Protein AF-A0A7V8VH76-F1 (afdb_monomer_lite)

Secondary structure (DSSP, 8-state):
---PPP--PPP-----PPP--------STTSPPSS---EEEEEEEEEEEEEEEPPSSTTSPPEEEEEEEEEEEEE-TT-----HHHHHHHHHHHHHHHHTT-PBPHHHHHHHHHHHHHHHHT-SEEEEEEEEEEEEEEE-TTT--EEEEEEEEEEEEEEETTEEEEEEEEEEEEEEE-HHHHHHHHHHHHHHHHHTT--HHHHHHHHHHSPPP--EEEEEEEEEEEE-TT------HHHHH-

Radius of gyration: 32.54 Å; chains: 1; bounding box: 57×84×125 Å

Foldseek 3Di:
DDDDDDDDDDDDDDDDDDPPPPPPDPPLQAAFDPFQDKDAWDADWQDWDFAFACAPDPPDGGDTWIKTKDKIFIDGSRGNHFDHVQLVVLLVCLRVVCVPDHHHHQQVSQQSSFQSSCVVRVGQKMKMKMKTWDWDWDADPPPRDIDIDIKIWIWMWMQHPVGIKIKIKIKDKDKDWDVVQLVVQLVVVVVVCVVVPDDPVRSVVCCVVDPRDTDIDIDMDMDMDMDGPPDPDDDHRVVNVD

pLDDT: mean 83.65, std 17.47, range [34.44, 98.25]

Structure (mmCIF, N/CA/C/O backbone):
data_AF-A0A7V8VH76-F1
#
_entry.id   AF-A0A7V8VH76-F1
#
loop_
_atom_site.group_PDB
_atom_site.id
_atom_site.type_symbol
_atom_site.label_atom_id
_atom_site.label_alt_id
_atom_site.label_comp_id
_atom_site.label_asym_id
_atom_site.label_entity_id
_atom_site.label_seq_id
_atom_site.pdbx_PDB_ins_code
_atom_site.Cartn_x
_atom_site.Cartn_y
_atom_site.Cartn_z
_atom_site.occupancy
_atom_site.B_iso_or_equiv
_atom_site.auth_seq_id
_atom_site.auth_comp_id
_atom_site.auth_asym_id
_atom_site.auth_atom_id
_atom_site.pdbx_PDB_model_num
ATOM 1 N N . MET A 1 1 ? -5.284 65.384 75.196 1.00 40.78 1 MET A N 1
ATOM 2 C CA . MET A 1 1 ? -6.310 64.466 74.664 1.00 40.78 1 MET A CA 1
ATOM 3 C C . MET A 1 1 ? -5.635 63.637 73.594 1.00 40.78 1 MET A C 1
ATOM 5 O O . MET A 1 1 ? -5.455 64.120 72.488 1.00 40.78 1 MET A O 1
ATOM 9 N N . GLY A 1 2 ? -5.108 62.484 73.998 1.00 38.16 2 GLY A N 1
ATOM 10 C CA . GLY A 1 2 ? -4.561 61.478 73.094 1.00 38.16 2 GLY A CA 1
ATOM 11 C C . GLY A 1 2 ? -5.567 60.343 72.998 1.00 38.16 2 GLY A C 1
ATOM 12 O O . GLY A 1 2 ? -6.230 60.058 73.994 1.00 38.16 2 GLY A O 1
ATOM 13 N N . ASP A 1 3 ? -5.672 59.741 71.821 1.00 39.66 3 ASP A N 1
ATOM 14 C CA . ASP A 1 3 ? -6.430 58.514 71.621 1.00 39.66 3 ASP A CA 1
ATOM 15 C C . ASP A 1 3 ? -5.578 57.538 70.809 1.00 39.66 3 ASP A C 1
ATOM 17 O O . ASP A 1 3 ? -4.892 57.925 69.858 1.00 39.66 3 ASP A O 1
ATOM 21 N N . ALA A 1 4 ? -5.553 56.297 71.279 1.00 40.09 4 ALA A N 1
ATOM 22 C CA . ALA A 1 4 ? -4.687 55.217 70.834 1.00 40.09 4 ALA A CA 1
ATOM 23 C C . ALA A 1 4 ? -5.434 54.308 69.846 1.00 40.09 4 ALA A C 1
ATOM 25 O O . ALA A 1 4 ? -6.591 53.961 70.071 1.00 40.09 4 ALA A O 1
ATOM 26 N N . LEU A 1 5 ? -4.760 53.884 68.772 1.00 45.69 5 LEU A N 1
ATOM 27 C CA . LEU A 1 5 ? -5.243 52.811 67.897 1.00 45.69 5 LEU A CA 1
ATOM 28 C C . LEU A 1 5 ? -5.077 51.435 68.573 1.00 45.69 5 LEU A C 1
ATOM 30 O O . LEU A 1 5 ? -4.011 51.184 69.142 1.00 45.69 5 LEU A O 1
ATOM 34 N N . PRO A 1 6 ? -6.055 50.517 68.447 1.00 51.25 6 PRO A N 1
ATOM 35 C CA . PRO A 1 6 ? -5.878 49.109 68.791 1.00 51.25 6 PRO A CA 1
ATOM 36 C C . PRO A 1 6 ? -5.466 48.225 67.583 1.00 51.25 6 PRO A C 1
ATOM 38 O O . PRO A 1 6 ? -5.557 48.678 66.438 1.00 51.25 6 PRO A O 1
ATOM 41 N N . PRO A 1 7 ? -5.007 46.975 67.833 1.00 47.78 7 PRO A N 1
ATOM 42 C CA . PRO A 1 7 ? -4.232 46.156 66.894 1.00 47.78 7 PRO A CA 1
ATOM 43 C C . PRO A 1 7 ? -4.964 44.925 66.306 1.00 47.78 7 PRO A C 1
ATOM 45 O O . PRO A 1 7 ? -5.988 44.490 66.822 1.00 47.78 7 PRO A O 1
ATOM 48 N N . ASP A 1 8 ? -4.344 44.394 65.244 1.00 37.50 8 ASP A N 1
ATOM 49 C CA . ASP A 1 8 ? -4.234 43.017 64.716 1.00 37.50 8 ASP A CA 1
ATOM 50 C C . ASP A 1 8 ? -5.419 42.028 64.622 1.00 37.50 8 ASP A C 1
ATOM 52 O O . ASP A 1 8 ? -6.214 41.790 65.527 1.00 37.50 8 ASP A O 1
ATOM 56 N N . ALA A 1 9 ? -5.428 41.367 63.459 1.00 42.34 9 ALA A N 1
ATOM 57 C CA . ALA A 1 9 ? -6.320 40.310 62.993 1.00 42.34 9 ALA A CA 1
ATOM 58 C C . ALA A 1 9 ? -6.154 38.961 63.724 1.00 42.34 9 ALA A C 1
ATOM 60 O O . ALA A 1 9 ? -5.060 38.643 64.190 1.00 42.34 9 ALA A O 1
ATOM 61 N N . PRO A 1 10 ? -7.163 38.069 63.668 1.00 37.78 10 PRO A N 1
ATOM 62 C CA . PRO A 1 10 ? -6.943 36.639 63.806 1.00 37.78 10 PRO A CA 1
ATOM 63 C C . PRO A 1 10 ? -6.927 35.942 62.436 1.00 37.78 10 PRO A C 1
ATOM 65 O O . PRO A 1 10 ? -7.874 36.017 61.652 1.00 37.78 10 PRO A O 1
ATOM 68 N N . ALA A 1 11 ? -5.844 35.210 62.183 1.00 46.00 11 ALA A N 1
ATOM 69 C CA . ALA A 1 11 ? -5.775 34.158 61.183 1.00 46.00 11 ALA A CA 1
ATOM 70 C C . ALA A 1 11 ? -6.433 32.889 61.744 1.00 46.00 11 ALA A C 1
ATOM 72 O O . ALA A 1 11 ? -5.964 32.358 62.744 1.00 46.00 11 ALA A O 1
ATOM 73 N N . ASN A 1 12 ? -7.474 32.381 61.083 1.00 38.91 12 ASN A N 1
ATOM 74 C CA . ASN A 1 12 ? -7.944 31.010 61.273 1.00 38.91 12 ASN A CA 1
ATOM 75 C C . ASN A 1 12 ? -7.921 30.306 59.918 1.00 38.91 12 ASN A C 1
ATOM 77 O O . ASN A 1 12 ? -8.810 30.480 59.086 1.00 38.91 12 ASN A O 1
ATOM 81 N N . GLY A 1 13 ? -6.851 29.544 59.704 1.00 41.50 13 GLY A N 1
ATOM 82 C CA . GLY A 1 13 ? -6.806 28.506 58.693 1.00 41.50 13 GLY A CA 1
ATOM 83 C C . GLY A 1 13 ? -7.509 27.267 59.226 1.00 41.50 13 GLY A C 1
ATOM 84 O O . GLY A 1 13 ? -7.154 26.768 60.288 1.00 41.50 13 GLY A O 1
ATOM 85 N N . ASP A 1 14 ? -8.465 26.761 58.457 1.00 34.44 14 ASP A N 1
ATOM 86 C CA . ASP A 1 14 ? -8.863 25.362 58.532 1.00 34.44 14 ASP A CA 1
ATOM 87 C C . ASP A 1 14 ? -8.890 24.827 57.097 1.00 34.44 14 ASP A C 1
ATOM 89 O O . ASP A 1 14 ? -9.843 24.982 56.331 1.00 34.44 14 ASP A O 1
ATOM 93 N N . GLY A 1 15 ? -7.734 24.301 56.692 1.00 42.78 15 GLY A N 1
ATOM 94 C CA . GLY A 1 15 ? -7.473 23.738 55.377 1.00 42.78 15 GLY A CA 1
ATOM 95 C C . GLY A 1 15 ? -8.137 22.379 55.218 1.00 42.78 15 GLY A C 1
ATOM 96 O O . GLY A 1 15 ? -7.477 21.345 55.281 1.00 42.78 15 GLY A O 1
ATOM 97 N N . ARG A 1 16 ? -9.442 22.373 54.951 1.00 38.44 16 ARG A N 1
ATOM 98 C CA . ARG A 1 16 ? -10.111 21.226 54.336 1.00 38.44 16 ARG A CA 1
ATOM 99 C C . ARG A 1 16 ? -10.497 21.590 52.914 1.00 38.44 16 ARG A C 1
ATOM 101 O O . ARG A 1 16 ? -11.559 22.151 52.667 1.00 38.44 16 ARG A O 1
ATOM 108 N N . ALA A 1 17 ? -9.606 21.258 51.981 1.00 42.22 17 ALA A N 1
ATOM 109 C CA . ALA A 1 17 ? -9.974 21.136 50.581 1.00 42.22 17 ALA A CA 1
ATOM 110 C C . ALA A 1 17 ? -11.165 20.171 50.497 1.00 42.22 17 ALA A C 1
ATOM 112 O O . ALA A 1 17 ? -11.083 19.029 50.957 1.00 42.22 17 ALA A O 1
ATOM 113 N N . ALA A 1 18 ? -12.285 20.661 49.968 1.00 42.06 18 ALA A N 1
ATOM 114 C CA . ALA A 1 18 ? -13.403 19.809 49.603 1.00 42.06 18 ALA A CA 1
ATOM 115 C C . ALA A 1 18 ? -12.894 18.712 48.648 1.00 42.06 18 ALA A C 1
ATOM 117 O O . ALA A 1 18 ? -12.017 18.998 47.825 1.00 42.06 18 ALA A O 1
ATOM 118 N N . PRO A 1 19 ? -13.402 17.469 48.735 1.00 38.97 19 PRO A N 1
ATOM 119 C CA . PRO A 1 19 ? -13.040 16.444 47.772 1.00 38.97 19 PRO A CA 1
ATOM 120 C C . PRO A 1 19 ? -13.442 16.953 46.388 1.00 38.97 19 PRO A C 1
ATOM 122 O O . PRO A 1 19 ? -14.590 17.354 46.188 1.00 38.97 19 PRO A O 1
ATOM 125 N N . LEU A 1 20 ? -12.496 16.977 45.450 1.00 44.50 20 LEU A N 1
ATOM 126 C CA . LEU A 1 20 ? -12.814 17.172 44.043 1.00 44.50 20 LEU A CA 1
ATOM 127 C C . LEU A 1 20 ? -13.690 15.989 43.631 1.00 44.50 20 LEU A C 1
ATOM 129 O O . LEU A 1 20 ? -13.212 14.863 43.507 1.00 44.50 20 LEU A O 1
ATOM 133 N N . ASP A 1 21 ? -14.989 16.255 43.517 1.00 44.62 21 ASP A N 1
ATOM 134 C CA . ASP A 1 21 ? -15.998 15.323 43.036 1.00 44.62 21 ASP A CA 1
ATOM 135 C C . ASP A 1 21 ? -15.540 14.864 41.644 1.00 44.62 21 ASP A C 1
ATOM 137 O O . ASP A 1 21 ? -15.549 15.640 40.687 1.00 44.62 21 ASP A O 1
ATOM 141 N N . GLY A 1 22 ? -15.061 13.621 41.545 1.00 46.03 22 GLY A N 1
ATOM 142 C CA . GLY A 1 22 ? -14.576 12.986 40.319 1.00 46.03 22 GLY A CA 1
ATOM 143 C C . GLY A 1 22 ? -15.707 12.681 39.341 1.00 46.03 22 GLY A C 1
ATOM 144 O O . GLY A 1 22 ? -15.861 11.547 38.894 1.00 46.03 22 GLY A O 1
ATOM 145 N N . ARG A 1 23 ? -16.531 13.679 39.017 1.00 47.97 23 ARG A N 1
ATOM 146 C CA . ARG A 1 23 ? -17.473 13.607 37.907 1.00 47.97 23 ARG A CA 1
ATOM 147 C C . ARG A 1 23 ? -16.645 13.738 36.642 1.00 47.97 23 ARG A C 1
ATOM 149 O O . ARG A 1 23 ? -16.258 14.841 36.264 1.00 47.97 23 ARG A O 1
ATOM 156 N N . GLY A 1 24 ? -16.325 12.595 36.038 1.00 51.16 24 GLY A N 1
ATOM 157 C CA . GLY A 1 24 ? -15.750 12.553 34.701 1.00 51.16 24 GLY A CA 1
ATOM 158 C C . GLY A 1 24 ? -16.534 13.500 33.798 1.00 51.16 24 GLY A C 1
ATOM 159 O O . GLY A 1 24 ? -17.767 13.497 33.821 1.00 51.16 24 GLY A O 1
ATOM 160 N N . SER A 1 25 ? -15.806 14.357 33.080 1.00 60.06 25 SER A N 1
ATOM 161 C CA . SER A 1 25 ? -16.380 15.243 32.070 1.00 60.06 25 SER A CA 1
ATOM 162 C C . SER A 1 25 ? -17.372 14.446 31.217 1.00 60.06 25 SER A C 1
ATOM 164 O O . SER A 1 25 ? -17.050 13.307 30.865 1.00 60.06 25 SER A O 1
ATOM 166 N N . PRO A 1 26 ? -18.560 14.995 30.896 1.00 70.56 26 PRO A N 1
ATOM 167 C CA . PRO A 1 26 ? -19.509 14.303 30.036 1.00 70.56 26 PRO A CA 1
ATOM 168 C C . PRO A 1 26 ? -18.801 13.855 28.757 1.00 70.56 26 PRO A C 1
ATOM 170 O O . PRO A 1 26 ? -18.010 14.610 28.185 1.00 70.56 26 PRO A O 1
ATOM 173 N N . ASP A 1 27 ? -19.051 12.613 28.349 1.00 78.88 27 ASP A N 1
ATOM 174 C CA . ASP A 1 27 ? -18.502 12.045 27.124 1.00 78.88 27 ASP A CA 1
ATOM 175 C C . ASP A 1 27 ? -19.161 12.726 25.920 1.00 78.88 27 ASP A C 1
ATOM 177 O O . ASP A 1 27 ? -20.195 12.292 25.412 1.00 78.88 27 ASP A O 1
ATOM 181 N N . VAL A 1 28 ? -18.565 13.845 25.509 1.00 80.12 28 VAL A N 1
ATOM 182 C CA . VAL A 1 28 ? -19.054 14.685 24.413 1.00 80.12 28 VAL A CA 1
ATOM 183 C C . VAL A 1 28 ? -19.113 13.900 23.104 1.00 80.12 28 VAL A C 1
ATOM 185 O O . VAL A 1 28 ? -20.018 14.134 22.312 1.00 80.12 28 VAL A O 1
ATOM 188 N N . GLN A 1 29 ? -18.195 12.953 22.886 1.00 79.31 29 GLN A N 1
ATOM 189 C CA . GLN A 1 29 ? -18.102 12.194 21.635 1.00 79.31 29 GLN A CA 1
ATOM 190 C C . GLN A 1 29 ? -19.274 11.224 21.480 1.00 79.31 29 GLN A C 1
ATOM 192 O O . GLN A 1 29 ? -19.819 11.076 20.389 1.00 79.31 29 GLN A O 1
ATOM 197 N N . SER A 1 30 ? -19.710 10.626 22.589 1.00 79.75 30 SER A N 1
ATOM 198 C CA . SER A 1 30 ? -20.873 9.734 22.629 1.00 79.75 30 SER A CA 1
ATOM 199 C C . SER A 1 30 ? -22.219 10.477 22.715 1.00 79.75 30 SER A C 1
ATOM 201 O O . SER A 1 30 ? -23.270 9.840 22.756 1.00 79.75 30 SER A O 1
ATOM 203 N N . GLY A 1 31 ? -22.213 11.814 22.777 1.00 81.25 31 GLY A N 1
ATOM 204 C CA . GLY A 1 31 ? -23.423 12.638 22.793 1.00 81.25 31 GLY A CA 1
ATOM 205 C C . GLY A 1 31 ? -24.081 12.771 21.416 1.00 81.25 31 GLY A C 1
ATOM 206 O O . GLY A 1 31 ? -23.473 12.462 20.394 1.00 81.25 31 GLY A O 1
ATOM 207 N N . ARG A 1 32 ? -25.319 13.282 21.380 1.00 85.81 32 ARG A N 1
ATOM 208 C CA . ARG A 1 32 ? -26.006 13.604 20.119 1.00 85.81 32 ARG A CA 1
ATOM 209 C C . ARG A 1 32 ? -25.491 14.917 19.517 1.00 85.81 32 ARG A C 1
ATOM 211 O O . ARG A 1 32 ? -25.406 15.902 20.254 1.00 85.81 32 ARG A O 1
ATOM 218 N N . PRO A 1 33 ? -25.185 14.964 18.208 1.00 88.38 33 PRO A N 1
ATOM 219 C CA . PRO A 1 33 ? -24.772 16.194 17.543 1.00 88.38 33 PRO A CA 1
ATOM 220 C C . PRO A 1 33 ? -25.954 17.143 17.312 1.00 88.38 33 PRO A C 1
ATOM 222 O O . PRO A 1 33 ? -27.107 16.727 17.235 1.00 88.38 33 PRO A O 1
ATOM 225 N N . GLU A 1 34 ? -25.661 18.432 17.124 1.00 87.38 34 GLU A N 1
ATOM 226 C CA . GLU A 1 34 ? -26.667 19.427 16.713 1.00 87.38 34 GLU A CA 1
ATOM 227 C C . GLU A 1 34 ? -27.204 19.164 15.297 1.00 87.38 34 GLU A C 1
ATOM 229 O O . GLU A 1 34 ? -28.321 19.552 14.964 1.00 87.38 34 GLU A O 1
ATOM 234 N N . THR A 1 35 ? -26.402 18.514 14.449 1.00 86.69 35 THR A N 1
ATOM 235 C CA . THR A 1 35 ? -26.784 18.093 13.098 1.00 86.69 35 THR A CA 1
ATOM 236 C C . THR A 1 35 ? -26.454 16.617 12.917 1.00 86.69 35 THR A C 1
ATOM 238 O O . THR A 1 35 ? -25.295 16.217 13.002 1.00 86.69 35 THR A O 1
ATOM 241 N N . GLU A 1 36 ? -27.474 15.812 12.643 1.00 89.69 36 GLU A N 1
ATOM 242 C CA . GLU A 1 36 ? -27.352 14.362 12.511 1.00 89.69 36 GLU A CA 1
ATOM 243 C C . GLU A 1 36 ? -26.922 13.982 11.084 1.00 89.69 36 GLU A C 1
ATOM 245 O O . GLU A 1 36 ? -27.744 13.819 10.182 1.00 89.69 36 GLU A O 1
ATOM 250 N N . VAL A 1 37 ? -25.609 13.863 10.864 1.00 89.12 37 VAL A N 1
ATOM 251 C CA . VAL A 1 37 ? -25.018 13.450 9.579 1.00 89.12 37 VAL A CA 1
ATOM 252 C C . VAL A 1 37 ? -24.089 12.266 9.798 1.00 89.12 37 VAL A C 1
ATOM 254 O O . VAL A 1 37 ? -23.232 12.286 10.675 1.00 89.12 37 VAL A O 1
ATOM 257 N N . SER A 1 38 ? -24.228 11.237 8.965 1.00 90.56 38 SER A N 1
ATOM 258 C CA . SER A 1 38 ? -23.308 10.101 8.964 1.00 90.56 38 SER A CA 1
ATOM 259 C C . SER A 1 38 ? -21.989 10.465 8.283 1.00 90.56 38 SER A C 1
ATOM 261 O O . SER A 1 38 ? -22.012 10.987 7.164 1.00 90.56 38 SER A O 1
ATOM 263 N N . LEU A 1 39 ? -20.852 10.095 8.875 1.00 93.19 39 LEU A N 1
ATOM 264 C CA . LEU A 1 39 ? -19.547 10.186 8.209 1.00 93.19 39 LEU A CA 1
ATOM 265 C C . LEU A 1 39 ? -19.068 8.797 7.800 1.00 93.19 39 LEU A C 1
ATOM 267 O O . LEU A 1 39 ? -19.052 7.876 8.608 1.00 93.19 39 LEU A O 1
ATOM 271 N N . SER A 1 40 ? -18.635 8.646 6.549 1.00 92.75 40 SER A N 1
ATOM 272 C CA . SER A 1 40 ? -18.153 7.353 6.042 1.00 92.75 40 SER A CA 1
ATOM 273 C C . SER A 1 40 ? -16.741 6.993 6.518 1.00 92.75 40 SER A C 1
ATOM 275 O O . SER A 1 40 ? -16.402 5.813 6.547 1.00 92.75 40 SER A O 1
ATOM 277 N N . ARG A 1 41 ? -15.913 7.993 6.855 1.00 94.88 41 ARG A N 1
ATOM 278 C CA . ARG A 1 41 ? -14.568 7.828 7.428 1.00 94.88 41 ARG A CA 1
ATOM 279 C C . ARG A 1 41 ? -14.261 8.972 8.387 1.00 94.88 41 ARG A C 1
ATOM 281 O O . ARG A 1 41 ? -14.264 10.132 7.983 1.00 94.88 41 ARG A O 1
ATOM 288 N N . VAL A 1 42 ? -13.899 8.624 9.613 1.00 96.19 42 VAL A N 1
ATOM 289 C CA . VAL A 1 42 ? -13.273 9.507 10.599 1.00 96.19 42 VAL A CA 1
ATOM 290 C C . VAL A 1 42 ? -12.242 8.707 11.401 1.00 96.19 42 VAL A C 1
ATOM 292 O O . VAL A 1 42 ? -12.450 7.526 11.674 1.00 96.19 42 VAL A O 1
ATOM 295 N N . GLY A 1 43 ? -11.107 9.317 11.736 1.00 96.00 43 GLY A N 1
ATOM 296 C CA . GLY A 1 43 ? -10.030 8.650 12.465 1.00 96.00 43 GLY A CA 1
ATOM 297 C C . GLY A 1 43 ? -8.694 9.369 12.313 1.00 96.00 43 GLY A 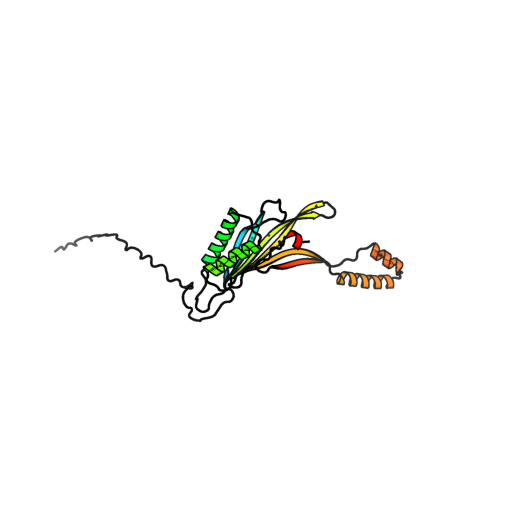C 1
ATOM 298 O O . GLY A 1 43 ? -8.664 10.595 12.211 1.00 96.00 43 GLY A O 1
ATOM 299 N N . ILE A 1 44 ? -7.605 8.602 12.292 1.00 96.50 44 ILE A N 1
ATOM 300 C CA . ILE A 1 44 ? -6.225 9.099 12.332 1.00 96.50 44 ILE A CA 1
ATOM 301 C C . ILE A 1 44 ? -5.429 8.666 11.093 1.00 96.50 44 ILE A C 1
ATOM 303 O O . ILE A 1 44 ? -5.722 7.646 10.467 1.00 96.50 44 ILE A O 1
ATOM 307 N N . ARG A 1 45 ? -4.417 9.458 10.733 1.00 96.25 45 ARG A N 1
ATOM 308 C CA . ARG A 1 45 ? -3.484 9.205 9.624 1.00 96.25 45 ARG A CA 1
ATOM 309 C C . ARG A 1 45 ? -2.068 9.587 10.036 1.00 96.25 45 ARG A C 1
ATOM 311 O O . ARG A 1 45 ? -1.913 10.390 10.955 1.00 96.25 45 ARG A O 1
ATOM 318 N N . GLY A 1 46 ? -1.068 9.057 9.335 1.00 94.31 46 GLY A N 1
ATOM 319 C CA . GLY A 1 46 ? 0.335 9.388 9.586 1.00 94.31 46 GLY A CA 1
ATOM 320 C C . GLY A 1 46 ? 0.860 8.842 10.913 1.00 94.31 46 GLY A C 1
ATOM 321 O O . GLY A 1 46 ? 1.736 9.452 11.519 1.00 94.31 46 GLY A O 1
ATOM 322 N N . VAL A 1 47 ? 0.297 7.735 11.413 1.00 94.81 47 VAL A N 1
ATOM 323 C CA . VAL A 1 47 ? 0.779 7.119 12.655 1.00 94.81 47 VAL A CA 1
ATOM 324 C C . VAL A 1 47 ? 1.995 6.268 12.339 1.00 94.81 47 VAL A C 1
ATOM 326 O O . VAL A 1 47 ? 1.877 5.189 11.768 1.00 94.81 47 VAL A O 1
ATOM 329 N N . GLU A 1 48 ? 3.166 6.757 12.723 1.00 94.50 48 GLU A N 1
ATOM 330 C CA . GLU A 1 48 ? 4.439 6.086 12.477 1.00 94.50 48 GLU A CA 1
ATOM 331 C C . GLU A 1 48 ? 4.752 5.078 13.590 1.00 94.50 48 GLU A C 1
ATOM 333 O O . GLU A 1 48 ? 4.683 5.389 14.787 1.00 94.50 48 GLU A O 1
ATOM 338 N N . LYS A 1 49 ? 5.095 3.847 13.203 1.00 91.12 49 LYS A N 1
ATOM 339 C CA . LYS A 1 49 ? 5.430 2.747 14.113 1.00 91.12 49 LYS A CA 1
ATOM 340 C C . LYS A 1 49 ? 6.555 1.892 13.550 1.00 91.12 49 LYS A C 1
ATOM 342 O O . LYS A 1 49 ? 6.753 1.806 12.343 1.00 91.12 49 LYS A O 1
ATOM 347 N N . VAL A 1 50 ? 7.272 1.217 14.443 1.00 89.44 50 VAL A N 1
ATOM 348 C CA . VAL A 1 50 ? 8.131 0.094 14.062 1.00 89.44 50 VAL A CA 1
ATOM 349 C C . VAL A 1 50 ? 7.337 -1.174 14.315 1.00 89.44 50 VAL A C 1
ATOM 351 O O . VAL A 1 50 ? 6.971 -1.451 15.456 1.00 89.44 50 VAL A O 1
ATOM 354 N N . ILE A 1 51 ? 7.051 -1.916 13.251 1.00 84.62 51 ILE A N 1
ATOM 355 C CA . ILE A 1 51 ? 6.296 -3.164 13.321 1.00 84.62 51 ILE A CA 1
ATOM 356 C C . ILE A 1 51 ? 7.216 -4.348 13.059 1.00 84.62 51 ILE A C 1
ATOM 358 O O . ILE A 1 51 ? 8.213 -4.240 12.343 1.00 84.62 51 ILE A O 1
ATOM 362 N N . ARG A 1 52 ? 6.865 -5.484 13.656 1.00 78.12 52 ARG A N 1
ATOM 363 C CA . ARG A 1 52 ? 7.475 -6.773 13.359 1.00 78.12 52 ARG A CA 1
ATOM 364 C C . ARG A 1 52 ? 6.528 -7.527 12.435 1.00 78.12 52 ARG A C 1
ATOM 366 O O . ARG A 1 52 ? 5.476 -7.960 12.892 1.00 78.12 52 ARG A O 1
ATOM 373 N N . VAL A 1 53 ? 6.895 -7.646 11.167 1.00 72.06 53 VAL A N 1
ATOM 374 C CA . VAL A 1 53 ? 6.169 -8.457 10.177 1.00 72.06 53 VAL A CA 1
ATOM 375 C C . VAL A 1 53 ? 7.054 -9.626 9.765 1.00 72.06 53 VAL A C 1
ATOM 377 O O . VAL A 1 53 ? 8.283 -9.547 9.879 1.00 72.06 53 VAL A O 1
ATOM 380 N N . GLU A 1 54 ? 6.427 -10.731 9.367 1.00 68.00 54 GLU A N 1
ATOM 381 C CA . GLU A 1 54 ? 7.148 -11.847 8.752 1.00 68.00 54 GLU A CA 1
ATOM 382 C C . GLU A 1 54 ? 7.904 -11.316 7.535 1.00 68.00 54 GLU A C 1
ATOM 384 O O . GLU A 1 54 ? 7.327 -10.649 6.674 1.00 68.00 54 GLU A O 1
ATOM 389 N N . GLY A 1 55 ? 9.225 -11.511 7.546 1.00 57.53 55 GLY A N 1
ATOM 390 C CA . GLY A 1 55 ? 10.036 -11.301 6.357 1.00 57.53 55 GLY A CA 1
ATOM 391 C C . GLY A 1 55 ? 9.784 -12.462 5.399 1.00 57.53 55 GLY A C 1
ATOM 392 O O . GLY A 1 55 ? 9.398 -13.543 5.854 1.00 57.53 55 GLY A O 1
ATOM 393 N N . PRO A 1 56 ? 9.964 -12.262 4.095 1.00 48.41 56 PRO A N 1
ATOM 394 C CA . PRO A 1 56 ? 9.787 -13.344 3.157 1.00 48.41 56 PRO A CA 1
ATOM 395 C C . PRO A 1 56 ? 10.925 -14.373 3.317 1.00 48.41 56 PRO A C 1
ATOM 397 O O . PRO A 1 56 ? 12.067 -14.041 3.632 1.00 48.41 56 PRO A O 1
ATOM 400 N N . GLY A 1 57 ? 10.554 -15.654 3.233 1.00 51.56 57 GLY A N 1
ATOM 401 C CA . GLY A 1 57 ? 11.408 -16.792 3.580 1.00 51.56 57 GLY A CA 1
ATOM 402 C C . GLY A 1 57 ? 11.025 -17.445 4.914 1.00 51.56 57 GLY A C 1
ATOM 403 O O . GLY A 1 57 ? 11.244 -16.899 5.991 1.00 51.56 57 GLY A O 1
ATOM 404 N N . ALA A 1 58 ? 10.519 -18.682 4.846 1.00 46.12 58 ALA A N 1
ATOM 405 C CA . ALA A 1 58 ? 10.012 -19.455 5.991 1.00 46.12 58 ALA A CA 1
ATOM 406 C C . ALA A 1 58 ? 11.032 -19.722 7.127 1.00 46.12 58 ALA A C 1
ATOM 408 O O . ALA A 1 58 ? 10.642 -20.191 8.196 1.00 46.12 58 ALA A O 1
ATOM 409 N N . ASP A 1 59 ? 12.317 -19.425 6.905 1.00 49.31 59 ASP A N 1
ATOM 410 C CA . ASP A 1 59 ? 13.424 -19.644 7.845 1.00 49.31 59 ASP A CA 1
ATOM 411 C C . ASP A 1 59 ? 14.093 -18.337 8.334 1.00 49.31 59 ASP A C 1
ATOM 413 O O . ASP A 1 59 ? 15.033 -18.390 9.138 1.00 49.31 59 ASP A O 1
ATOM 417 N N . GLU A 1 60 ? 13.637 -17.155 7.893 1.00 55.12 60 GLU A N 1
ATOM 418 C CA . GLU A 1 60 ? 14.180 -15.874 8.358 1.00 55.12 60 GLU A CA 1
ATOM 419 C C . GLU A 1 60 ? 13.437 -15.314 9.577 1.00 55.12 60 GLU A C 1
ATOM 421 O O . GLU A 1 60 ? 12.230 -15.454 9.767 1.00 55.12 60 GLU A O 1
ATOM 426 N N . LYS A 1 61 ? 14.198 -14.680 10.479 1.00 58.81 61 LYS A N 1
ATOM 427 C CA . LYS A 1 61 ? 13.625 -14.055 11.675 1.00 58.81 61 LYS A CA 1
ATOM 428 C C . LYS A 1 61 ? 12.733 -12.884 11.255 1.00 58.81 61 LYS A C 1
ATOM 430 O O . LYS A 1 61 ? 13.166 -12.094 10.421 1.00 58.81 61 LYS A O 1
ATOM 435 N N . PRO A 1 62 ? 11.594 -12.662 11.931 1.00 66.44 62 PRO A N 1
ATOM 436 C CA . PRO A 1 62 ? 10.732 -11.527 11.631 1.00 66.44 62 PRO A CA 1
ATOM 437 C C . PRO A 1 62 ? 11.495 -10.204 11.722 1.00 66.44 62 PRO A C 1
ATOM 439 O O . PRO A 1 62 ? 12.076 -9.887 12.776 1.00 66.44 62 PRO A O 1
ATOM 442 N N . GLY A 1 63 ? 11.497 -9.452 10.623 1.00 72.81 63 GLY A N 1
ATOM 443 C CA . GLY A 1 63 ? 12.194 -8.178 10.507 1.00 72.81 63 GLY A CA 1
ATOM 444 C C . GLY A 1 63 ? 11.466 -7.048 11.237 1.00 72.81 63 GLY A C 1
ATOM 445 O O . GLY A 1 63 ? 10.273 -7.128 11.528 1.00 72.81 63 GLY A O 1
ATOM 446 N N . LEU A 1 64 ? 12.205 -5.988 11.571 1.00 83.31 64 LEU A N 1
ATOM 447 C CA . LEU A 1 64 ? 11.641 -4.747 12.103 1.00 83.31 64 LEU A CA 1
ATOM 448 C C . LEU A 1 64 ? 11.577 -3.725 10.978 1.00 83.31 64 LEU A C 1
ATOM 450 O O . LEU A 1 64 ? 12.612 -3.361 10.418 1.00 83.31 64 LEU A O 1
ATOM 454 N N . TYR A 1 65 ? 10.378 -3.235 10.690 1.00 86.25 65 TYR A N 1
ATOM 455 C CA . TYR A 1 65 ? 10.143 -2.333 9.573 1.00 86.25 65 TYR A CA 1
ATOM 456 C C . TYR A 1 65 ? 9.446 -1.069 10.042 1.00 86.25 65 TYR A C 1
ATOM 458 O O . TYR A 1 65 ? 8.594 -1.084 10.933 1.00 86.25 65 TYR A O 1
ATOM 466 N N . PHE A 1 66 ? 9.829 0.044 9.428 1.00 91.38 66 PHE A N 1
ATOM 467 C CA . PHE A 1 66 ? 9.142 1.308 9.618 1.00 91.38 66 PHE A CA 1
ATOM 468 C C . PHE A 1 66 ? 7.821 1.272 8.854 1.00 91.38 66 PHE A C 1
ATOM 470 O O . PHE A 1 66 ? 7.824 1.022 7.646 1.00 91.38 66 PHE A O 1
ATOM 477 N N . ALA A 1 67 ? 6.721 1.548 9.545 1.00 93.75 67 ALA A N 1
ATOM 478 C CA . ALA A 1 67 ? 5.388 1.551 8.980 1.00 93.75 67 ALA A CA 1
ATOM 479 C C . ALA A 1 67 ? 4.614 2.819 9.330 1.00 93.75 67 ALA A C 1
ATOM 481 O O . ALA A 1 67 ? 4.732 3.366 10.425 1.00 93.75 67 ALA A O 1
ATOM 482 N N . GLU A 1 68 ? 3.788 3.247 8.387 1.00 96.56 68 GLU A N 1
ATOM 483 C CA . GLU A 1 68 ? 2.801 4.302 8.556 1.00 96.56 68 GLU A CA 1
ATOM 484 C C . GLU A 1 68 ? 1.405 3.679 8.545 1.00 96.56 68 GLU A C 1
ATOM 486 O O . GLU A 1 68 ? 1.085 2.877 7.664 1.00 96.56 68 GLU A O 1
ATOM 491 N N . LEU A 1 69 ? 0.583 4.032 9.531 1.00 97.06 69 LEU A N 1
ATOM 492 C CA . LEU A 1 69 ? -0.777 3.538 9.672 1.00 97.06 69 LEU A CA 1
ATOM 493 C C . LEU A 1 69 ? -1.797 4.659 9.453 1.00 97.06 69 LEU A C 1
ATOM 495 O O . LEU A 1 69 ? -1.690 5.761 10.002 1.00 97.06 69 LEU A O 1
ATOM 499 N N . GLU A 1 70 ? -2.847 4.326 8.711 1.00 98.06 70 GLU A N 1
ATOM 500 C CA . GLU A 1 70 ? -4.096 5.072 8.654 1.00 98.06 70 GLU A CA 1
ATOM 501 C C . GLU A 1 70 ? -5.223 4.210 9.206 1.00 98.06 70 GLU A C 1
ATOM 503 O O . GLU A 1 70 ? -5.358 3.043 8.849 1.00 98.06 70 GLU A O 1
ATOM 508 N N . CYS A 1 71 ? -6.056 4.789 10.061 1.00 98.19 71 CYS A N 1
ATOM 509 C CA . CYS A 1 71 ? -7.154 4.094 10.711 1.00 98.19 71 CYS A CA 1
ATOM 510 C C . CYS A 1 71 ? -8.411 4.952 10.632 1.00 98.19 71 CYS A C 1
ATOM 512 O O . CYS A 1 71 ? -8.391 6.126 11.001 1.00 98.19 71 CYS A O 1
ATOM 514 N N . ALA A 1 72 ? -9.518 4.376 10.184 1.00 97.88 72 ALA A N 1
ATOM 515 C CA . ALA A 1 72 ? -10.786 5.077 10.099 1.00 97.88 72 ALA A CA 1
ATOM 516 C C . ALA A 1 72 ? -11.964 4.167 10.441 1.00 97.88 72 ALA A C 1
ATOM 518 O O . ALA A 1 72 ? -11.927 2.959 10.232 1.00 97.88 72 ALA A O 1
ATOM 519 N N . VAL A 1 73 ? -13.035 4.774 10.933 1.00 97.75 73 VAL A N 1
ATOM 520 C CA . VAL A 1 73 ? -14.323 4.130 11.194 1.00 97.75 73 VAL A CA 1
ATOM 521 C C . VAL A 1 73 ? -15.442 5.019 10.659 1.00 97.75 73 VAL A C 1
ATOM 523 O O . VAL A 1 73 ? -15.241 6.223 10.468 1.00 97.75 73 VAL A O 1
ATOM 526 N N . ASP A 1 74 ? -16.604 4.445 10.370 1.00 96.44 74 ASP A N 1
ATOM 527 C CA . ASP A 1 74 ? -17.807 5.236 10.145 1.00 96.44 74 ASP A CA 1
ATOM 528 C C . ASP A 1 74 ? -18.333 5.840 11.455 1.00 96.44 74 ASP A C 1
ATOM 530 O O . ASP A 1 74 ? -18.155 5.286 12.539 1.00 96.44 74 ASP A O 1
ATOM 534 N N . LEU A 1 75 ? -19.000 6.986 11.345 1.00 93.69 75 LEU A N 1
ATOM 535 C CA . LEU A 1 75 ? -19.663 7.654 12.460 1.00 93.69 75 LEU A CA 1
ATOM 536 C C . LEU A 1 75 ? -21.170 7.657 12.225 1.00 93.69 75 LEU A C 1
ATOM 538 O O . LEU A 1 75 ? -21.648 8.160 11.200 1.00 93.69 75 LEU A O 1
ATOM 542 N N . HIS A 1 76 ? -21.913 7.111 13.186 1.00 89.56 76 HIS A N 1
ATOM 543 C CA . HIS A 1 76 ? -23.369 7.132 13.160 1.00 89.56 76 HIS A CA 1
ATOM 544 C C . HIS A 1 76 ? -23.884 8.575 13.314 1.00 89.56 76 HIS A C 1
ATOM 546 O O . HIS A 1 76 ? -23.337 9.318 14.123 1.00 89.56 76 HIS A O 1
ATOM 552 N N . PRO A 1 77 ? -24.957 8.980 12.609 1.00 87.81 77 PRO A N 1
ATOM 553 C CA . PRO A 1 77 ? -25.488 10.344 12.678 1.00 87.81 77 PRO A CA 1
ATOM 554 C C . PRO A 1 77 ? -25.942 10.779 14.079 1.00 87.81 77 PRO A C 1
ATOM 556 O O . PRO A 1 77 ? -26.007 11.969 14.350 1.00 87.81 77 PRO A O 1
ATOM 559 N N . GLU A 1 78 ? -26.236 9.833 14.974 1.00 87.12 78 GLU A N 1
ATOM 560 C CA . GLU A 1 78 ? -26.610 10.119 16.371 1.00 87.12 78 GLU A CA 1
ATOM 561 C C . GLU A 1 78 ? -25.408 10.311 17.311 1.00 87.12 78 GLU A C 1
ATOM 563 O O . GLU A 1 78 ? -25.604 10.573 18.495 1.00 87.12 78 GLU A O 1
ATOM 568 N N . GLN A 1 79 ? -24.181 10.168 16.809 1.00 85.94 79 GLN A N 1
ATOM 569 C CA . GLN A 1 79 ? -22.953 10.276 17.588 1.00 85.94 79 GLN A CA 1
ATOM 570 C C . GLN A 1 79 ? -22.177 11.529 17.169 1.00 85.94 79 GLN A C 1
ATOM 572 O O . GLN A 1 79 ? -21.936 11.758 15.985 1.00 85.94 79 GLN A O 1
ATOM 577 N N . ALA A 1 80 ? -21.784 12.351 18.140 1.00 86.81 80 ALA A N 1
ATOM 578 C CA . ALA A 1 80 ? -21.129 13.632 17.888 1.00 86.81 80 ALA A CA 1
ATOM 579 C C . ALA A 1 80 ? -19.675 13.493 17.416 1.00 86.81 80 ALA A C 1
ATOM 581 O O . ALA A 1 80 ? -19.170 14.377 16.723 1.00 86.81 80 ALA A O 1
ATOM 582 N N . GLY A 1 81 ? -19.006 12.388 17.743 1.00 88.38 81 GLY A N 1
ATOM 583 C CA . GLY A 1 81 ? -17.687 12.094 17.199 1.00 88.38 81 GLY A CA 1
ATOM 584 C C . GLY A 1 81 ? -17.096 10.781 17.689 1.00 88.38 81 GLY A C 1
ATOM 585 O O . GLY A 1 81 ? -17.721 10.019 18.422 1.00 88.38 81 GLY A O 1
ATOM 586 N N . VAL A 1 82 ? -15.875 10.492 17.246 1.00 90.31 82 VAL A N 1
ATOM 587 C CA . VAL A 1 82 ? -15.131 9.295 17.655 1.00 90.31 82 VAL A CA 1
ATOM 588 C C . VAL A 1 82 ? -14.140 9.613 18.761 1.00 90.31 82 VAL A C 1
ATOM 590 O O . VAL A 1 82 ? -13.643 10.732 18.899 1.00 90.31 82 VAL A O 1
ATOM 593 N N . HIS A 1 83 ? -13.792 8.589 19.527 1.00 91.12 83 HIS A N 1
ATOM 594 C CA . HIS A 1 83 ? -12.800 8.709 20.584 1.00 91.12 83 HIS A CA 1
ATOM 595 C C . HIS A 1 83 ? -11.396 8.600 19.997 1.00 91.12 83 HIS A C 1
ATOM 597 O O . HIS A 1 83 ? -10.915 7.495 19.759 1.00 91.12 83 HIS A O 1
ATOM 603 N N . MET A 1 84 ? -10.734 9.730 19.750 1.00 89.88 84 MET A N 1
ATOM 604 C CA . MET A 1 84 ? -9.434 9.749 19.060 1.00 89.88 84 MET A CA 1
ATOM 605 C C . MET A 1 84 ? -8.359 8.908 19.766 1.00 89.88 84 MET A C 1
ATOM 607 O O . MET A 1 84 ? -7.655 8.145 19.109 1.00 89.88 84 MET A O 1
ATOM 611 N N . SER A 1 85 ? -8.290 8.959 21.100 1.00 89.44 85 SER A N 1
ATOM 612 C CA . SER A 1 85 ? -7.312 8.180 21.873 1.00 89.44 85 SER A CA 1
ATOM 613 C C . SER A 1 85 ? -7.491 6.667 21.717 1.00 89.44 85 SER A C 1
ATOM 615 O O . SER A 1 85 ? -6.505 5.935 21.722 1.00 89.44 85 SER A O 1
ATOM 617 N N . ARG A 1 86 ? -8.724 6.186 21.486 1.00 91.75 86 ARG A N 1
ATOM 618 C CA . ARG A 1 86 ? -8.992 4.750 21.304 1.00 91.75 86 ARG A CA 1
ATOM 619 C C . ARG A 1 86 ? -8.328 4.187 20.052 1.00 91.75 86 ARG A C 1
ATOM 621 O O . ARG A 1 86 ? -8.023 3.001 20.030 1.00 91.75 86 ARG A O 1
ATOM 628 N N . PHE A 1 87 ? -8.101 4.999 19.017 1.00 94.38 87 PHE A N 1
ATOM 629 C CA . PHE A 1 87 ? -7.361 4.534 17.844 1.00 94.38 87 PHE A CA 1
ATOM 630 C C . PHE A 1 87 ? -5.902 4.242 18.200 1.00 94.38 87 PHE A C 1
ATOM 632 O O . PHE A 1 87 ? -5.404 3.165 17.887 1.00 94.38 87 PHE A O 1
ATOM 639 N N . GLU A 1 88 ? -5.234 5.172 18.886 1.00 91.69 88 GLU A N 1
ATOM 640 C CA . GLU A 1 88 ? -3.839 4.993 19.298 1.00 91.69 88 GLU A CA 1
ATOM 641 C C . GLU A 1 88 ? -3.677 3.849 20.299 1.00 91.69 88 GLU A C 1
ATOM 643 O O . GLU A 1 88 ? -2.747 3.057 20.170 1.00 91.69 88 GLU A O 1
ATOM 648 N N . GLU A 1 89 ? -4.593 3.727 21.262 1.00 92.38 89 GLU A N 1
ATOM 649 C CA . GLU A 1 89 ? -4.626 2.604 22.203 1.00 92.38 89 GLU A CA 1
ATOM 650 C C . GLU A 1 89 ? -4.703 1.265 21.463 1.00 92.38 89 GLU A C 1
ATOM 652 O O . GLU A 1 89 ? -3.883 0.386 21.712 1.00 92.38 89 GLU A O 1
ATOM 657 N N . VAL A 1 90 ? -5.633 1.123 20.510 1.00 94.06 90 VAL A N 1
ATOM 658 C CA . VAL A 1 90 ? -5.771 -0.114 19.727 1.00 94.06 90 VAL A CA 1
ATOM 659 C C . VAL A 1 90 ? -4.521 -0.400 18.903 1.00 94.06 90 VAL A C 1
ATOM 661 O O . VAL A 1 90 ? -4.063 -1.540 18.881 1.00 94.06 90 VAL A O 1
ATOM 664 N N . VAL A 1 91 ? -3.962 0.609 18.231 1.00 92.50 91 VAL A N 1
ATOM 665 C CA . VAL A 1 91 ? -2.740 0.442 17.432 1.00 92.50 91 VAL A CA 1
ATOM 666 C C . VAL A 1 91 ? -1.579 -0.019 18.315 1.00 92.50 91 VAL A C 1
ATOM 668 O O . VAL A 1 91 ? -0.883 -0.964 17.954 1.00 92.50 91 VAL A O 1
ATOM 671 N N . ASN A 1 92 ? -1.382 0.603 19.480 1.00 90.38 92 ASN A N 1
ATOM 672 C CA . ASN A 1 92 ? -0.313 0.223 20.405 1.00 90.38 92 ASN A CA 1
ATOM 673 C C . ASN A 1 92 ? -0.522 -1.190 20.961 1.00 90.38 92 ASN A C 1
ATOM 675 O O . ASN A 1 92 ? 0.403 -1.990 20.932 1.00 90.38 92 ASN A O 1
ATOM 679 N N . GLU A 1 93 ? -1.740 -1.527 21.392 1.00 89.12 93 GLU A N 1
ATOM 680 C CA . GLU A 1 93 ? -2.061 -2.869 21.888 1.00 89.12 93 GLU A CA 1
ATOM 681 C C . GLU A 1 93 ? -1.852 -3.954 20.828 1.00 89.12 93 GLU A C 1
ATOM 683 O O . GLU A 1 93 ? -1.354 -5.032 21.147 1.00 89.12 93 GLU A O 1
ATOM 688 N N . ALA A 1 94 ? -2.232 -3.684 19.576 1.00 86.56 94 ALA A N 1
ATOM 689 C CA . ALA A 1 94 ? -2.040 -4.620 18.477 1.00 86.56 94 ALA A CA 1
ATOM 690 C C . ALA A 1 94 ? -0.551 -4.841 18.204 1.00 86.56 94 ALA A C 1
ATOM 692 O O . ALA A 1 94 ? -0.114 -5.980 18.089 1.00 86.56 94 ALA A O 1
ATOM 693 N N . ILE A 1 95 ? 0.243 -3.770 18.161 1.00 83.06 95 ILE A N 1
ATOM 694 C CA . ILE A 1 95 ? 1.685 -3.869 17.923 1.00 83.06 95 ILE A CA 1
ATOM 695 C C . ILE A 1 95 ? 2.378 -4.580 19.089 1.00 83.06 95 ILE A C 1
ATOM 697 O O . ILE A 1 95 ? 3.133 -5.518 18.852 1.00 83.06 95 ILE A O 1
ATOM 701 N N . ASP A 1 96 ? 2.084 -4.213 20.337 1.00 76.88 96 ASP A N 1
ATOM 702 C CA . ASP A 1 96 ? 2.679 -4.844 21.521 1.00 76.88 96 ASP A CA 1
ATOM 703 C C . ASP A 1 96 ? 2.259 -6.317 21.655 1.00 76.88 96 ASP A C 1
ATOM 705 O O . ASP A 1 96 ? 3.078 -7.181 21.974 1.00 76.88 96 ASP A O 1
ATOM 709 N N . GLY A 1 97 ? 0.989 -6.628 21.380 1.00 65.31 97 GLY A N 1
ATOM 710 C CA . GLY A 1 97 ? 0.446 -7.986 21.423 1.00 65.31 97 GLY A CA 1
ATOM 711 C C . GLY A 1 97 ? 1.035 -8.907 20.352 1.00 65.31 97 GLY A C 1
ATOM 712 O O . GLY A 1 97 ? 1.348 -10.061 20.650 1.00 65.31 97 GLY A O 1
ATOM 713 N N . VAL A 1 98 ? 1.240 -8.385 19.140 1.00 56.66 98 VAL A N 1
ATOM 714 C CA . VAL A 1 98 ? 1.869 -9.091 18.008 1.00 56.66 98 VAL A CA 1
ATOM 715 C C . VAL A 1 98 ? 3.370 -9.264 18.243 1.00 56.66 98 VAL A C 1
ATOM 717 O O . VAL A 1 98 ? 3.908 -10.351 18.058 1.00 56.66 98 VAL A O 1
ATOM 720 N N . VAL A 1 99 ? 4.049 -8.259 18.802 1.00 50.81 99 VAL A N 1
ATOM 721 C CA . VAL A 1 99 ? 5.464 -8.366 19.202 1.00 50.81 99 VAL A CA 1
ATOM 722 C C . VAL A 1 99 ? 5.709 -9.499 20.213 1.00 50.81 99 VAL A C 1
ATOM 724 O O . VAL A 1 99 ? 6.820 -10.030 20.266 1.00 50.81 99 VAL A O 1
ATOM 727 N N . LEU A 1 100 ? 4.699 -9.891 20.995 1.00 47.34 100 LEU A N 1
ATOM 728 C CA . LEU A 1 100 ? 4.828 -10.871 22.074 1.00 47.34 100 LEU A CA 1
ATOM 729 C C . LEU A 1 100 ? 4.450 -12.313 21.707 1.00 47.34 100 LEU A C 1
ATOM 731 O O . LEU A 1 100 ? 4.752 -13.199 22.511 1.00 47.34 100 LEU A O 1
ATOM 735 N N . ARG A 1 101 ? 3.765 -12.579 20.583 1.00 46.72 101 ARG A N 1
ATOM 736 C CA . ARG A 1 101 ? 3.159 -13.909 20.356 1.00 46.72 101 ARG A CA 1
ATOM 737 C C . ARG A 1 101 ? 3.406 -14.550 18.996 1.00 46.72 101 ARG A C 1
ATOM 739 O O . ARG A 1 101 ? 3.588 -15.756 18.996 1.00 46.72 101 ARG A O 1
ATOM 746 N N . GLU A 1 102 ? 3.493 -13.789 17.911 1.00 55.12 102 GLU A N 1
ATOM 747 C CA . GLU A 1 102 ? 3.735 -14.274 16.542 1.00 55.12 102 GLU A CA 1
ATOM 748 C C . GLU A 1 102 ? 3.903 -13.040 15.645 1.00 55.12 102 GLU A C 1
ATOM 750 O O . GLU A 1 102 ? 3.219 -12.038 15.845 1.00 55.12 102 GLU A O 1
ATOM 755 N N . SER A 1 103 ? 4.811 -13.068 14.674 1.00 60.72 103 SER A N 1
ATOM 756 C CA . SER A 1 103 ? 4.837 -12.047 13.624 1.00 60.72 103 SER A CA 1
ATOM 757 C C . SER A 1 103 ? 3.643 -12.256 12.701 1.00 60.72 103 SER A C 1
ATOM 759 O O . SER A 1 103 ? 3.462 -13.351 12.195 1.00 60.72 103 SER A O 1
ATOM 761 N N . LEU A 1 104 ? 2.827 -11.224 12.498 1.00 63.56 104 LEU A N 1
ATOM 762 C CA . LEU A 1 104 ? 1.728 -11.270 11.532 1.00 63.56 104 LEU A CA 1
ATOM 763 C C . LEU A 1 104 ? 2.187 -10.722 10.186 1.00 63.56 104 LEU A C 1
ATOM 765 O O . LEU A 1 104 ? 3.135 -9.933 10.124 1.00 63.56 104 LEU A O 1
ATOM 769 N N . ARG A 1 105 ? 1.462 -11.064 9.122 1.00 82.06 105 ARG A N 1
ATOM 770 C CA . ARG A 1 105 ? 1.566 -10.335 7.854 1.00 82.06 105 ARG A CA 1
ATOM 771 C C . ARG A 1 105 ? 0.926 -8.955 7.971 1.00 82.06 105 ARG A C 1
ATOM 773 O O . ARG A 1 105 ? 0.137 -8.676 8.880 1.00 82.06 105 ARG A O 1
ATOM 780 N N . THR A 1 106 ? 1.265 -8.064 7.046 1.00 87.88 106 THR A N 1
ATOM 781 C CA . THR A 1 106 ? 0.842 -6.655 7.113 1.00 87.88 106 THR A CA 1
ATOM 782 C C . THR A 1 106 ? -0.686 -6.521 7.060 1.00 87.88 106 THR A C 1
ATOM 784 O O . THR A 1 106 ? -1.281 -5.745 7.807 1.00 87.88 106 THR A O 1
ATOM 787 N N . GLU A 1 107 ? -1.342 -7.299 6.207 1.00 90.12 107 GLU A N 1
ATOM 788 C CA . GLU A 1 107 ? -2.790 -7.324 6.017 1.00 90.12 107 GLU A CA 1
ATOM 789 C C . GLU A 1 107 ? -3.543 -7.996 7.175 1.00 90.12 107 GLU A C 1
ATOM 791 O O . GLU A 1 107 ? -4.654 -7.580 7.508 1.00 90.12 107 GLU A O 1
ATOM 796 N N . GLU A 1 108 ? -2.929 -8.976 7.838 1.00 89.94 108 GLU A N 1
ATOM 797 C CA . GLU A 1 108 ? -3.475 -9.625 9.036 1.00 89.94 108 GLU A CA 1
ATOM 798 C C . GLU A 1 108 ? -3.412 -8.688 10.245 1.00 89.94 108 GLU A C 1
ATOM 800 O O . GLU A 1 108 ? -4.389 -8.546 10.985 1.00 89.94 108 GLU A O 1
ATOM 805 N N . LEU A 1 109 ? -2.296 -7.969 10.408 1.00 90.62 109 LEU A N 1
ATOM 806 C CA . LEU A 1 109 ? -2.177 -6.908 11.406 1.00 90.62 109 LEU A CA 1
ATOM 807 C C . LEU A 1 109 ? -3.219 -5.807 11.159 1.00 90.62 109 LEU A C 1
ATOM 809 O O . LEU A 1 109 ? -3.882 -5.359 12.098 1.00 90.62 109 LEU A O 1
ATOM 813 N N . ALA A 1 110 ? -3.404 -5.397 9.900 1.00 94.25 110 ALA A N 1
ATOM 814 C CA . ALA A 1 110 ? -4.433 -4.429 9.535 1.00 94.25 110 ALA A CA 1
ATOM 815 C C . ALA A 1 110 ? -5.841 -4.939 9.887 1.00 94.25 110 ALA A C 1
ATOM 817 O O . ALA A 1 110 ? -6.638 -4.177 10.439 1.00 94.25 110 ALA A O 1
ATOM 818 N N . ALA A 1 111 ? -6.141 -6.217 9.625 1.00 94.31 111 ALA A N 1
ATOM 819 C CA . ALA A 1 111 ? -7.418 -6.844 9.970 1.00 94.31 111 ALA A CA 1
ATOM 820 C C . ALA A 1 111 ? -7.668 -6.823 11.477 1.00 94.31 111 ALA A C 1
ATOM 822 O O . ALA A 1 111 ? -8.713 -6.340 11.920 1.00 94.31 111 ALA A O 1
ATOM 823 N N . HIS A 1 112 ? -6.671 -7.240 12.258 1.00 93.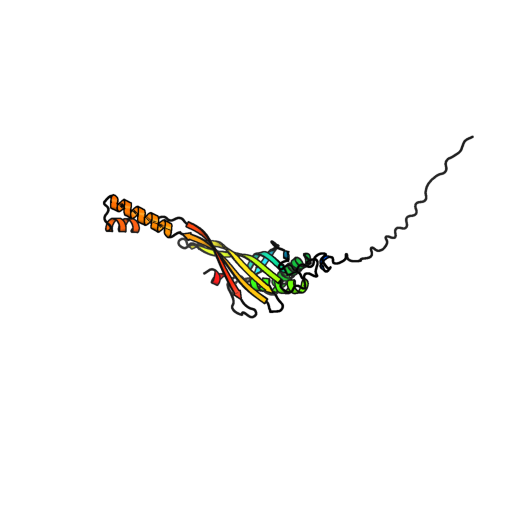25 112 HIS A N 1
ATOM 824 C CA . HIS A 1 112 ? -6.753 -7.247 13.712 1.00 93.25 112 HIS A CA 1
ATOM 825 C C . HIS A 1 112 ? -7.047 -5.852 14.282 1.00 93.25 112 HIS A C 1
ATOM 827 O O . HIS A 1 112 ? -7.916 -5.690 15.141 1.00 93.25 112 HIS A O 1
ATOM 833 N N . ILE A 1 113 ? -6.356 -4.822 13.781 1.00 95.56 113 ILE A N 1
ATOM 834 C CA . ILE A 1 113 ? -6.574 -3.431 14.199 1.00 95.56 113 ILE A CA 1
ATOM 835 C C . ILE A 1 113 ? -7.969 -2.953 13.765 1.00 95.56 113 ILE A C 1
ATOM 837 O O . ILE A 1 113 ? -8.674 -2.328 14.561 1.00 95.56 113 ILE A O 1
ATOM 841 N N . ALA A 1 114 ? -8.399 -3.258 12.535 1.00 97.12 114 ALA A N 1
ATOM 842 C CA . ALA A 1 114 ? -9.686 -2.816 12.000 1.00 97.12 114 ALA A CA 1
ATOM 843 C C . ALA A 1 114 ? -10.864 -3.377 12.809 1.00 97.12 114 ALA A C 1
ATOM 845 O O . ALA A 1 114 ? -11.767 -2.629 13.187 1.00 97.12 114 ALA A O 1
ATOM 846 N N . GLU A 1 115 ? -10.842 -4.670 13.127 1.00 96.00 115 GLU A N 1
ATOM 847 C CA . GLU A 1 115 ? -11.873 -5.328 13.938 1.00 96.00 115 GLU A CA 1
ATOM 848 C C . GLU A 1 115 ? -11.998 -4.677 15.316 1.00 96.00 115 GLU A C 1
ATOM 850 O O . GLU A 1 115 ? -13.089 -4.289 15.741 1.00 96.00 115 GLU A O 1
ATOM 855 N N . ARG A 1 116 ? -10.863 -4.449 15.979 1.00 95.75 116 ARG A N 1
ATOM 856 C CA . ARG A 1 116 ? -10.823 -3.866 17.323 1.00 95.75 116 ARG A CA 1
ATOM 857 C C . ARG A 1 116 ? -11.234 -2.394 17.342 1.00 95.75 116 ARG A C 1
ATOM 859 O O . ARG A 1 116 ? -11.920 -1.969 18.272 1.00 95.75 116 ARG A O 1
ATOM 866 N N . ILE A 1 117 ? -10.875 -1.614 16.318 1.00 97.00 117 ILE A N 1
ATOM 867 C CA . ILE A 1 117 ? -11.368 -0.237 16.151 1.00 97.00 117 ILE A CA 1
ATOM 868 C C . ILE A 1 117 ? -12.881 -0.240 15.978 1.00 97.00 117 ILE A C 1
ATOM 870 O O . ILE A 1 117 ? -13.563 0.525 16.660 1.00 97.00 117 ILE A O 1
ATOM 874 N N . ARG A 1 118 ? -13.411 -1.094 15.092 1.00 96.12 118 ARG A N 1
ATOM 875 C CA . ARG A 1 118 ? -14.854 -1.195 14.851 1.00 96.12 118 ARG A CA 1
ATOM 876 C C . ARG A 1 118 ? -15.599 -1.455 16.160 1.00 96.12 118 ARG A C 1
ATOM 878 O O . ARG A 1 118 ? -16.560 -0.751 16.461 1.00 96.12 118 ARG A O 1
ATOM 885 N N . GLU A 1 119 ? -15.126 -2.416 16.949 1.00 93.81 119 GLU A N 1
ATOM 886 C CA . GLU A 1 119 ? -15.711 -2.768 18.245 1.00 93.81 119 GLU A CA 1
ATOM 887 C C . GLU A 1 119 ? -15.622 -1.623 19.261 1.00 93.81 119 GLU A C 1
ATOM 889 O O . GLU A 1 119 ? -16.634 -1.234 19.848 1.00 93.81 119 GLU A O 1
ATOM 894 N N . ARG A 1 120 ? -14.433 -1.038 19.459 1.00 93.31 120 ARG A N 1
ATOM 895 C CA . ARG A 1 120 ? -14.218 0.004 20.479 1.00 93.31 120 ARG A CA 1
ATOM 896 C C . ARG A 1 120 ? -14.852 1.346 20.141 1.00 93.31 120 ARG A C 1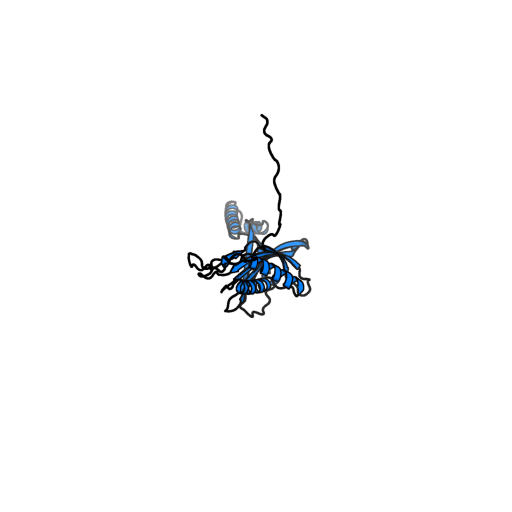
ATOM 898 O O . ARG A 1 120 ? -15.149 2.117 21.056 1.00 93.31 120 ARG A O 1
ATOM 905 N N . GLN A 1 121 ? -15.033 1.644 18.859 1.00 92.81 121 GLN A N 1
ATOM 906 C CA . GLN A 1 121 ? -15.720 2.851 18.398 1.00 92.81 121 GLN A CA 1
ATOM 907 C C . GLN A 1 121 ? -17.212 2.626 18.152 1.00 92.81 121 GLN A C 1
ATOM 909 O O . GLN A 1 121 ? -17.911 3.593 17.871 1.00 92.81 121 GLN A O 1
ATOM 914 N N . GLN A 1 122 ? -17.696 1.382 18.267 1.00 91.19 122 GLN A N 1
ATOM 915 C CA . GLN A 1 122 ? -19.088 1.005 17.998 1.00 91.19 122 GLN A CA 1
ATOM 916 C C . GLN A 1 122 ? -19.543 1.382 16.574 1.00 91.19 122 GLN A C 1
ATOM 918 O O . GLN A 1 122 ? -20.706 1.703 16.335 1.00 91.19 122 GLN A O 1
ATOM 923 N N . GLY A 1 123 ? -18.608 1.326 15.621 1.00 92.19 123 GLY A N 1
ATOM 924 C CA . GLY A 1 123 ? -18.864 1.589 14.208 1.00 92.19 123 GLY A CA 1
ATOM 925 C C . GLY A 1 123 ? -19.425 0.371 13.478 1.00 92.19 123 GLY A C 1
ATOM 926 O O . GLY A 1 123 ? -19.278 -0.777 13.906 1.00 92.19 123 GLY A O 1
ATOM 927 N N . ARG A 1 124 ? -20.044 0.595 12.319 1.00 95.00 124 ARG A N 1
ATOM 928 C CA . ARG A 1 124 ? -20.509 -0.491 11.441 1.00 95.00 124 ARG A CA 1
ATOM 929 C C . ARG A 1 124 ? -19.380 -1.044 10.576 1.00 95.00 124 ARG A C 1
ATOM 931 O O . ARG A 1 124 ? -19.390 -2.235 10.258 1.00 95.00 124 ARG A O 1
ATOM 938 N N . ARG A 1 125 ? -18.422 -0.196 10.203 1.00 96.62 125 ARG A N 1
ATOM 939 C CA . ARG A 1 125 ? -17.306 -0.468 9.300 1.00 96.62 125 ARG A CA 1
ATOM 940 C C . ARG A 1 125 ? -16.057 0.284 9.758 1.00 96.62 125 ARG A C 1
ATOM 942 O O . ARG A 1 125 ? -16.072 1.505 9.861 1.00 96.62 125 ARG A O 1
ATOM 949 N N . ALA A 1 126 ? -14.952 -0.435 9.917 1.00 98.12 126 ALA A N 1
ATOM 950 C CA . ALA A 1 126 ? -13.631 0.162 10.096 1.00 98.12 126 ALA A CA 1
ATOM 951 C C . ALA A 1 126 ? -12.700 -0.221 8.944 1.00 98.12 126 ALA A C 1
ATOM 953 O O . ALA A 1 126 ? -12.859 -1.273 8.327 1.00 98.12 126 ALA A O 1
ATOM 954 N N . GLU A 1 127 ? -11.750 0.655 8.650 1.00 98.25 127 GLU A N 1
ATOM 955 C CA . GLU A 1 127 ? -10.762 0.517 7.590 1.00 98.25 127 GLU A CA 1
ATOM 956 C C . GLU A 1 127 ? -9.392 0.903 8.137 1.00 98.25 127 GLU A C 1
ATOM 958 O O . GLU A 1 127 ? -9.237 1.961 8.753 1.00 98.25 127 GLU A O 1
ATOM 963 N N . VAL A 1 128 ? -8.411 0.036 7.917 1.00 98.25 128 VAL A N 1
ATOM 964 C CA . VAL A 1 128 ? -7.027 0.240 8.338 1.00 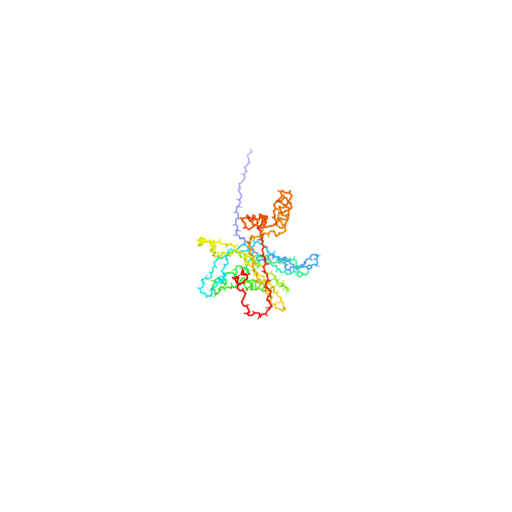98.25 128 VAL A CA 1
ATOM 965 C C . VAL A 1 128 ? -6.125 -0.008 7.148 1.00 98.25 128 VAL A C 1
ATOM 967 O O . VAL A 1 128 ? -6.296 -1.005 6.452 1.00 98.25 128 VAL A O 1
ATOM 970 N N . THR A 1 129 ? -5.161 0.881 6.944 1.00 97.88 129 THR A N 1
ATOM 971 C CA . THR A 1 129 ? -4.093 0.727 5.958 1.00 97.88 129 THR A CA 1
ATOM 972 C C . THR A 1 129 ? -2.760 0.860 6.666 1.00 97.88 129 THR A C 1
ATOM 974 O O . THR A 1 129 ? -2.552 1.801 7.427 1.00 97.88 129 THR A O 1
ATOM 977 N N . ILE A 1 130 ? -1.858 -0.072 6.394 1.00 95.88 130 ILE A N 1
ATOM 978 C CA . ILE A 1 130 ? -0.488 -0.094 6.885 1.00 95.88 130 ILE A CA 1
ATOM 979 C C . ILE A 1 130 ? 0.424 -0.058 5.666 1.00 95.88 130 ILE A C 1
ATOM 981 O O . ILE A 1 130 ? 0.300 -0.898 4.778 1.00 95.88 130 ILE A O 1
ATOM 985 N N . THR A 1 131 ? 1.331 0.913 5.627 1.00 95.75 131 THR A N 1
ATOM 986 C CA . THR A 1 131 ? 2.373 1.023 4.601 1.00 95.75 131 THR A CA 1
ATOM 987 C C . THR A 1 131 ? 3.727 0.832 5.261 1.00 95.75 131 THR A C 1
ATOM 989 O O . THR A 1 131 ? 4.169 1.706 6.004 1.00 95.75 131 THR A O 1
ATOM 992 N N . ALA A 1 132 ? 4.395 -0.289 5.004 1.00 92.44 132 ALA A N 1
ATOM 993 C CA . ALA A 1 132 ? 5.700 -0.609 5.572 1.00 92.44 132 ALA A CA 1
ATOM 994 C C . ALA A 1 132 ? 6.817 -0.454 4.534 1.00 92.44 132 ALA A C 1
ATOM 996 O O . ALA A 1 132 ? 6.649 -0.807 3.370 1.00 92.44 132 ALA A O 1
ATOM 997 N N . ARG A 1 133 ? 7.974 0.074 4.946 1.00 90.94 133 ARG A N 1
ATOM 998 C CA . ARG A 1 133 ? 9.179 0.140 4.106 1.00 90.94 133 ARG A CA 1
ATOM 999 C C . ARG A 1 133 ? 10.004 -1.119 4.299 1.00 90.94 133 ARG A C 1
ATOM 1001 O O . ARG A 1 133 ? 10.499 -1.364 5.399 1.00 90.94 133 ARG A O 1
ATOM 1008 N N . TYR A 1 134 ? 10.173 -1.863 3.220 1.00 83.44 134 TYR A N 1
ATOM 1009 C CA . TYR A 1 134 ? 10.781 -3.180 3.219 1.00 83.44 134 TYR A CA 1
ATOM 1010 C C . TYR A 1 134 ? 12.083 -3.171 2.401 1.00 83.44 134 TYR A C 1
ATOM 1012 O O . TYR A 1 134 ? 12.040 -2.913 1.198 1.00 83.44 134 TYR A O 1
ATOM 1020 N N . PRO A 1 135 ? 13.252 -3.362 3.035 1.00 85.62 135 PRO A N 1
ATOM 1021 C CA . PRO A 1 135 ? 14.503 -3.571 2.327 1.00 85.62 135 PRO A CA 1
ATOM 1022 C C . PRO A 1 135 ? 14.621 -4.985 1.753 1.00 85.62 135 PRO A C 1
ATOM 1024 O O . PRO A 1 135 ? 14.549 -5.948 2.507 1.00 85.62 135 PRO A O 1
ATOM 1027 N N . GLU A 1 136 ? 14.957 -5.078 0.472 1.00 82.94 136 GLU A N 1
ATOM 1028 C CA . GLU A 1 136 ? 15.275 -6.324 -0.232 1.00 82.94 136 GLU A CA 1
ATOM 1029 C C . GLU A 1 136 ? 16.723 -6.289 -0.736 1.00 82.94 136 GLU A C 1
ATOM 1031 O O . GLU A 1 136 ? 17.260 -5.214 -1.047 1.00 82.94 136 GLU A O 1
ATOM 1036 N N . ARG A 1 137 ? 17.384 -7.450 -0.795 1.00 84.88 137 ARG A N 1
ATOM 1037 C CA . ARG A 1 137 ? 18.749 -7.550 -1.325 1.00 84.88 137 ARG A CA 1
ATOM 1038 C C . ARG A 1 137 ? 18.703 -7.868 -2.809 1.00 84.88 137 ARG A C 1
ATOM 1040 O O . ARG A 1 137 ? 18.106 -8.846 -3.231 1.00 84.88 137 ARG A O 1
ATOM 1047 N N . VAL A 1 138 ? 19.406 -7.065 -3.596 1.00 86.12 138 VAL A N 1
ATOM 1048 C CA . VAL A 1 138 ? 19.485 -7.232 -5.050 1.00 86.12 138 VAL A CA 1
ATOM 1049 C C . VAL A 1 138 ? 20.931 -7.234 -5.519 1.00 86.12 138 VAL A C 1
ATOM 1051 O O . VAL A 1 138 ? 21.742 -6.384 -5.128 1.00 86.12 138 VAL A O 1
ATOM 1054 N N . SER A 1 139 ? 21.237 -8.187 -6.398 1.00 89.31 139 SER A N 1
ATOM 1055 C CA . SER A 1 139 ? 22.560 -8.358 -6.991 1.00 89.31 139 SER A CA 1
ATOM 1056 C C . SER A 1 139 ? 22.664 -7.637 -8.330 1.00 89.31 139 SER A C 1
ATOM 1058 O O . SER A 1 139 ? 21.807 -7.785 -9.205 1.00 89.31 139 SER A O 1
ATOM 1060 N N . ALA A 1 140 ? 23.737 -6.868 -8.528 1.00 90.25 140 ALA A N 1
ATOM 1061 C CA . ALA A 1 140 ? 23.987 -6.216 -9.808 1.00 90.25 140 ALA A CA 1
ATOM 1062 C C . ALA A 1 140 ? 24.249 -7.261 -10.919 1.00 90.25 140 ALA A C 1
ATOM 1064 O O . ALA A 1 140 ? 25.142 -8.097 -10.770 1.00 90.25 140 ALA A O 1
ATOM 1065 N N . PRO A 1 141 ? 23.581 -7.177 -12.087 1.00 86.50 141 PRO A N 1
ATOM 1066 C CA . PRO A 1 141 ? 23.524 -8.273 -13.064 1.00 86.50 141 PRO A CA 1
ATOM 1067 C C . PRO A 1 141 ? 24.868 -8.654 -13.700 1.00 86.50 141 PRO A C 1
ATOM 1069 O O . PRO A 1 141 ? 25.015 -9.760 -14.208 1.00 86.50 141 PRO A O 1
ATOM 1072 N N . VAL A 1 142 ? 25.850 -7.745 -13.705 1.00 91.25 142 VAL A N 1
ATOM 1073 C CA . VAL A 1 142 ? 27.174 -7.989 -14.308 1.00 91.25 142 VAL A CA 1
ATOM 1074 C C . VAL A 1 142 ? 28.263 -8.126 -13.249 1.00 91.25 142 VAL A C 1
ATOM 1076 O O . VAL A 1 142 ? 29.078 -9.040 -13.319 1.00 91.25 142 VAL A O 1
ATOM 1079 N N . SER A 1 143 ? 28.314 -7.208 -12.280 1.00 91.44 143 SER A N 1
ATOM 1080 C CA . SER A 1 143 ? 29.370 -7.197 -11.263 1.00 91.44 143 SER A CA 1
ATOM 1081 C C . SER A 1 143 ? 29.088 -8.117 -10.075 1.00 91.44 143 SER A C 1
ATOM 1083 O O . SER A 1 143 ? 30.016 -8.393 -9.319 1.00 91.44 143 SER A O 1
ATOM 1085 N N . GLY A 1 144 ? 27.837 -8.553 -9.881 1.00 92.38 144 GLY A N 1
ATOM 1086 C CA . GLY A 1 144 ? 27.406 -9.338 -8.720 1.00 92.38 144 GLY A CA 1
ATOM 1087 C C . GLY A 1 144 ? 27.532 -8.590 -7.391 1.00 92.38 144 GLY A C 1
ATOM 1088 O O . GLY A 1 144 ? 27.569 -9.209 -6.333 1.00 92.38 144 GLY A O 1
ATOM 1089 N N . ILE A 1 145 ? 27.690 -7.262 -7.427 1.00 94.19 145 ILE A N 1
ATOM 1090 C CA . ILE A 1 145 ? 27.771 -6.458 -6.209 1.00 94.19 145 ILE A CA 1
ATOM 1091 C C . ILE A 1 145 ? 26.378 -6.405 -5.594 1.00 94.19 145 ILE A C 1
ATOM 1093 O O . ILE A 1 145 ? 25.434 -5.934 -6.230 1.00 94.19 145 ILE A O 1
ATOM 1097 N N . GLU A 1 146 ? 26.289 -6.849 -4.347 1.00 92.19 146 GLU A N 1
ATOM 1098 C CA . GLU A 1 146 ? 25.071 -6.790 -3.552 1.00 92.19 146 GLU A CA 1
ATOM 1099 C C . GLU A 1 146 ? 24.752 -5.347 -3.158 1.00 92.19 146 GLU A C 1
ATOM 1101 O O . GLU A 1 146 ? 25.608 -4.601 -2.670 1.00 92.19 146 GLU A O 1
ATOM 1106 N N . SER A 1 147 ? 23.495 -4.966 -3.337 1.00 89.00 147 SER A N 1
ATOM 1107 C CA . SER A 1 147 ? 22.941 -3.698 -2.880 1.00 89.00 147 SER A CA 1
ATOM 1108 C C . SER A 1 147 ? 21.584 -3.918 -2.217 1.00 89.00 147 SER A C 1
ATOM 1110 O O . SER A 1 147 ? 21.063 -5.032 -2.188 1.00 89.00 147 SER A O 1
ATOM 1112 N N . GLN A 1 148 ? 21.044 -2.857 -1.624 1.00 87.50 148 GLN A N 1
ATOM 1113 C CA . GLN A 1 148 ? 19.742 -2.890 -0.977 1.00 87.50 148 GLN A CA 1
ATOM 1114 C C . GLN A 1 148 ? 18.789 -1.950 -1.706 1.00 87.50 148 GLN A C 1
ATOM 1116 O O . GLN A 1 148 ? 19.106 -0.774 -1.908 1.00 87.50 148 GLN A O 1
ATOM 1121 N N . GLU A 1 149 ? 17.614 -2.461 -2.046 1.00 88.19 149 GLU A N 1
ATOM 1122 C CA . GLU A 1 149 ? 16.508 -1.678 -2.582 1.00 88.19 149 GLU A CA 1
ATOM 1123 C C . GLU A 1 149 ? 15.372 -1.616 -1.567 1.00 88.19 149 GLU A C 1
ATOM 1125 O O . GLU A 1 149 ? 15.147 -2.551 -0.805 1.00 88.19 149 GLU A O 1
ATOM 1130 N N . ILE A 1 150 ? 14.685 -0.474 -1.512 1.00 89.38 150 ILE A N 1
ATOM 1131 C CA . ILE A 1 150 ? 13.575 -0.262 -0.583 1.00 89.38 150 ILE A CA 1
ATOM 1132 C C . ILE A 1 150 ? 12.269 -0.315 -1.362 1.00 89.38 150 ILE A C 1
ATOM 1134 O O . ILE A 1 150 ? 11.994 0.561 -2.184 1.00 89.38 150 ILE A O 1
ATOM 1138 N N . TYR A 1 151 ? 11.455 -1.300 -1.024 1.00 90.31 151 TYR A N 1
ATOM 1139 C CA . TYR A 1 151 ? 10.100 -1.502 -1.507 1.00 90.31 151 TYR A CA 1
ATOM 1140 C C . TYR A 1 151 ? 9.091 -1.003 -0.471 1.00 90.31 151 TYR A C 1
ATOM 1142 O O . TYR A 1 151 ? 9.436 -0.740 0.691 1.00 90.31 151 TYR A O 1
ATOM 1150 N N . ARG A 1 152 ? 7.829 -0.849 -0.878 1.00 92.75 152 ARG A N 1
ATOM 1151 C CA . ARG A 1 152 ? 6.727 -0.638 0.072 1.00 92.75 152 ARG A CA 1
ATOM 1152 C C . ARG A 1 152 ? 5.810 -1.845 0.076 1.00 92.75 152 ARG A C 1
ATOM 1154 O O . ARG A 1 152 ? 5.431 -2.323 -0.986 1.00 92.75 152 ARG A O 1
ATOM 1161 N N . LEU A 1 153 ? 5.439 -2.283 1.269 1.00 92.00 153 LEU A N 1
ATOM 1162 C CA . LEU A 1 153 ? 4.411 -3.288 1.499 1.00 92.00 153 LEU A CA 1
ATOM 1163 C C . LEU A 1 153 ? 3.150 -2.589 1.985 1.00 92.00 153 LEU A C 1
ATOM 1165 O O . LEU A 1 153 ? 3.220 -1.706 2.843 1.00 92.00 153 LEU A O 1
ATOM 1169 N N . PHE A 1 154 ? 2.007 -3.005 1.460 1.00 93.56 154 PHE A N 1
ATOM 1170 C CA . PHE A 1 154 ? 0.697 -2.522 1.859 1.00 93.56 154 PHE A CA 1
ATOM 1171 C C . PHE A 1 154 ? -0.100 -3.663 2.467 1.00 93.56 154 PHE A C 1
ATOM 1173 O O . PHE A 1 154 ? -0.236 -4.729 1.872 1.00 93.56 154 PHE A O 1
ATOM 1180 N N . GLY A 1 155 ? -0.670 -3.409 3.637 1.00 93.81 155 GLY A N 1
ATOM 1181 C CA . GLY A 1 155 ? -1.731 -4.226 4.201 1.00 93.81 155 GLY A CA 1
ATOM 1182 C C . GLY A 1 155 ? -2.931 -3.345 4.471 1.00 93.81 155 GLY A C 1
ATOM 1183 O O . GLY A 1 155 ? -2.857 -2.418 5.277 1.00 93.81 155 GLY A O 1
ATOM 1184 N N . THR A 1 156 ? -4.040 -3.628 3.804 1.00 96.50 156 THR A N 1
ATOM 1185 C CA . THR A 1 156 ? -5.310 -2.952 4.048 1.00 96.50 156 THR A CA 1
ATOM 1186 C C . THR A 1 156 ? -6.336 -3.961 4.516 1.00 96.50 156 THR A C 1
ATOM 1188 O O . THR A 1 156 ? -6.433 -5.059 3.975 1.00 96.50 156 THR A O 1
ATOM 1191 N N . ALA A 1 157 ? -7.146 -3.578 5.495 1.00 96.88 157 ALA A N 1
ATOM 1192 C CA . ALA A 1 157 ? -8.278 -4.374 5.921 1.00 96.88 157 ALA A CA 1
ATOM 1193 C C . ALA A 1 157 ? -9.521 -3.523 6.136 1.00 96.88 157 ALA A C 1
ATOM 1195 O O . ALA A 1 157 ? -9.458 -2.373 6.573 1.00 96.88 157 ALA A O 1
ATOM 1196 N N . VAL A 1 158 ? -10.669 -4.123 5.837 1.00 97.81 158 VAL A N 1
ATOM 1197 C CA . VAL A 1 158 ? -11.989 -3.549 6.069 1.00 97.81 158 VAL A CA 1
ATOM 1198 C C . VAL A 1 158 ? -12.799 -4.539 6.893 1.00 97.81 158 VAL A C 1
ATOM 1200 O O . VAL A 1 158 ? -13.178 -5.596 6.389 1.00 97.81 158 VAL A O 1
ATOM 1203 N N . ALA A 1 159 ? -13.093 -4.169 8.136 1.00 97.56 159 ALA A N 1
ATOM 1204 C CA . ALA A 1 159 ? -13.871 -4.972 9.072 1.00 97.56 159 ALA A CA 1
ATOM 1205 C C . ALA A 1 159 ? -15.322 -4.482 9.131 1.00 97.56 159 ALA A C 1
ATOM 1207 O O . ALA A 1 159 ? -15.583 -3.276 9.190 1.00 97.56 159 ALA A O 1
ATOM 1208 N N . SER A 1 160 ? -16.279 -5.410 9.132 1.00 96.75 160 SER A N 1
ATOM 1209 C CA . SER A 1 160 ? -17.715 -5.123 9.236 1.00 96.75 160 SER A CA 1
ATOM 1210 C C . SER A 1 160 ? -18.480 -6.290 9.868 1.00 96.75 160 SER A C 1
ATOM 1212 O O . SER A 1 160 ? -17.928 -7.368 10.046 1.00 96.75 160 SER A O 1
ATOM 1214 N N . GLU A 1 161 ? -19.780 -6.125 10.136 1.00 93.81 161 GLU A N 1
ATOM 1215 C CA . GLU A 1 161 ? -20.649 -7.243 10.568 1.00 93.81 161 GLU A CA 1
ATOM 1216 C C . GLU A 1 161 ? -20.738 -8.390 9.554 1.00 93.81 161 GLU A C 1
ATOM 1218 O O . GLU A 1 161 ? -21.123 -9.499 9.907 1.00 93.81 161 GLU A O 1
ATOM 1223 N N . ARG A 1 162 ? -20.417 -8.124 8.283 1.00 92.88 162 ARG A N 1
ATOM 1224 C CA . ARG A 1 162 ? -20.459 -9.116 7.200 1.00 92.88 162 ARG A CA 1
ATOM 1225 C C . ARG A 1 162 ? -19.155 -9.902 7.060 1.00 92.88 162 ARG A C 1
ATOM 1227 O O . ARG A 1 162 ? -19.025 -10.628 6.079 1.00 92.88 162 ARG A O 1
ATOM 1234 N N . GLY A 1 163 ? -18.207 -9.686 7.968 1.00 94.56 163 GLY A N 1
ATOM 1235 C CA . GLY A 1 163 ? -16.863 -10.240 7.905 1.00 94.56 163 GLY A CA 1
ATOM 1236 C C . GLY A 1 163 ? -15.792 -9.201 7.592 1.00 94.56 163 GLY A C 1
ATOM 1237 O O . GLY A 1 163 ? -16.092 -8.034 7.276 1.00 94.56 163 GLY A O 1
ATOM 1238 N N . THR A 1 164 ? -14.545 -9.659 7.661 1.00 95.88 164 THR A N 1
ATOM 1239 C CA . THR A 1 164 ? -13.342 -8.868 7.384 1.00 95.88 164 THR A CA 1
ATOM 1240 C C . THR A 1 164 ? -12.742 -9.234 6.030 1.00 95.88 164 THR A C 1
ATOM 1242 O O . THR A 1 164 ? -12.554 -10.401 5.699 1.00 95.88 164 THR A O 1
ATOM 1245 N N . ARG A 1 165 ? -12.438 -8.222 5.213 1.00 95.75 165 ARG A N 1
ATOM 1246 C CA . ARG A 1 165 ? -11.727 -8.392 3.936 1.00 95.75 165 ARG A CA 1
ATOM 1247 C C . ARG A 1 165 ? -10.362 -7.750 4.024 1.00 95.75 165 ARG A C 1
ATOM 1249 O O . ARG A 1 165 ? -10.252 -6.644 4.553 1.00 95.75 165 ARG A O 1
ATOM 1256 N N . THR A 1 166 ? -9.368 -8.402 3.446 1.00 95.06 166 THR A N 1
ATOM 1257 C CA . THR A 1 166 ? -7.989 -7.926 3.429 1.00 95.06 166 THR A CA 1
ATOM 1258 C C . THR A 1 166 ? -7.523 -7.659 2.008 1.00 95.06 166 THR A C 1
ATOM 1260 O O . THR A 1 166 ? -8.124 -8.095 1.025 1.00 95.06 166 THR A O 1
ATOM 1263 N N . MET A 1 167 ? -6.463 -6.878 1.891 1.00 94.31 167 MET A N 1
ATOM 1264 C CA . MET A 1 167 ? -5.764 -6.611 0.652 1.00 94.31 167 MET A CA 1
ATOM 1265 C C . MET A 1 167 ? -4.283 -6.502 0.981 1.00 94.31 167 MET A C 1
ATOM 1267 O O . MET A 1 167 ? -3.894 -5.651 1.782 1.00 94.31 167 MET A O 1
ATOM 1271 N N . ALA A 1 168 ? -3.488 -7.366 0.366 1.00 92.12 168 ALA A N 1
ATOM 1272 C CA . ALA A 1 168 ? -2.040 -7.263 0.378 1.00 92.12 168 ALA A CA 1
ATOM 1273 C C . ALA A 1 168 ? -1.598 -6.504 -0.875 1.00 92.12 168 ALA A C 1
ATOM 1275 O O . ALA A 1 168 ? -2.241 -6.592 -1.926 1.00 92.12 168 ALA A O 1
ATOM 1276 N N . GLY A 1 169 ? -0.514 -5.750 -0.782 1.00 92.44 169 GLY A N 1
ATOM 1277 C CA . GLY A 1 169 ? 0.042 -5.072 -1.937 1.00 92.44 169 GLY A CA 1
ATOM 1278 C C . GLY A 1 169 ? 1.521 -4.782 -1.800 1.00 92.44 169 GLY A C 1
ATOM 1279 O O . GLY A 1 169 ? 2.070 -4.752 -0.701 1.00 92.44 169 GLY A O 1
ATOM 1280 N N . VAL A 1 170 ? 2.152 -4.527 -2.938 1.00 93.31 170 VAL A N 1
ATOM 1281 C CA . VAL A 1 170 ? 3.554 -4.125 -3.028 1.00 93.31 170 VAL A CA 1
ATOM 1282 C C . VAL A 1 170 ? 3.691 -2.944 -3.972 1.00 93.31 170 VAL A C 1
ATOM 1284 O O . VAL A 1 170 ? 2.941 -2.816 -4.941 1.00 93.31 170 VAL A O 1
ATOM 1287 N N . GLU A 1 171 ? 4.653 -2.073 -3.701 1.00 94.62 171 GLU A N 1
ATOM 1288 C CA . GLU A 1 171 ? 5.108 -1.057 -4.640 1.00 94.62 171 GLU A CA 1
ATOM 1289 C C . GLU A 1 171 ? 6.604 -1.204 -4.874 1.00 94.62 171 GLU A C 1
ATOM 1291 O O . GLU A 1 171 ? 7.413 -1.183 -3.939 1.00 94.62 171 GLU A O 1
ATOM 1296 N N . ALA A 1 172 ? 6.938 -1.306 -6.155 1.00 92.50 172 ALA A N 1
ATOM 1297 C CA . ALA A 1 172 ? 8.285 -1.404 -6.668 1.00 92.50 172 ALA A CA 1
ATOM 1298 C C . ALA A 1 172 ? 8.610 -0.195 -7.538 1.00 92.50 172 ALA A C 1
ATOM 1300 O O . ALA A 1 172 ? 7.758 0.378 -8.226 1.00 92.50 172 ALA A O 1
ATOM 1301 N N . GLN A 1 173 ? 9.883 0.177 -7.526 1.00 90.81 173 GLN A N 1
ATOM 1302 C CA . GLN A 1 173 ? 10.400 1.249 -8.352 1.00 90.81 173 GLN A CA 1
ATOM 1303 C C . GLN A 1 173 ? 11.339 0.665 -9.403 1.00 90.81 173 GLN A C 1
ATOM 1305 O O . GLN A 1 173 ? 12.363 0.086 -9.066 1.00 90.81 173 GLN A O 1
ATOM 1310 N N . GLY A 1 174 ? 11.033 0.896 -10.675 1.00 89.88 174 GLY A N 1
ATOM 1311 C CA . GLY A 1 174 ? 11.842 0.425 -11.797 1.00 89.88 174 GLY A CA 1
ATOM 1312 C C . GLY A 1 174 ? 12.241 1.549 -12.742 1.00 89.88 174 GLY A C 1
ATOM 1313 O O . GLY A 1 174 ? 11.748 2.676 -12.659 1.00 89.88 174 GLY A O 1
ATOM 1314 N N . MET A 1 175 ? 13.127 1.242 -13.685 1.00 91.88 175 MET A N 1
ATOM 1315 C CA . MET A 1 175 ? 13.379 2.109 -14.834 1.00 91.88 175 MET A CA 1
ATOM 1316 C C . MET A 1 175 ? 12.525 1.640 -16.007 1.00 91.88 175 MET A C 1
ATOM 1318 O O . MET A 1 175 ? 12.572 0.481 -16.399 1.00 91.88 175 MET A O 1
ATOM 1322 N N . THR A 1 176 ? 11.761 2.560 -16.581 1.00 92.06 176 THR A N 1
ATOM 1323 C CA . THR A 1 176 ? 10.951 2.316 -17.779 1.00 92.06 176 THR A CA 1
ATOM 1324 C C . THR A 1 176 ? 11.538 3.104 -18.939 1.00 92.06 176 THR A C 1
ATOM 1326 O O . THR A 1 176 ? 11.960 4.247 -18.762 1.00 92.06 176 THR A O 1
ATOM 1329 N N . ALA A 1 177 ? 11.599 2.491 -20.117 1.00 91.94 177 ALA A N 1
ATOM 1330 C CA . ALA A 1 177 ? 12.090 3.121 -21.336 1.00 91.94 177 ALA A CA 1
ATOM 1331 C C . ALA A 1 177 ? 10.939 3.271 -22.332 1.00 91.94 177 ALA A C 1
ATOM 1333 O O . ALA A 1 177 ? 10.119 2.366 -22.480 1.00 91.94 177 ALA A O 1
ATOM 1334 N N . CYS A 1 178 ? 10.866 4.419 -23.005 1.00 91.81 178 CYS A N 1
ATOM 1335 C CA . CYS A 1 178 ? 9.822 4.664 -23.992 1.00 91.81 178 CYS A CA 1
ATOM 1336 C C . CYS A 1 178 ? 10.197 4.010 -25.333 1.00 91.81 178 CYS A C 1
ATOM 1338 O O . CYS A 1 178 ? 11.207 4.410 -25.923 1.00 91.81 178 CYS A O 1
ATOM 1340 N N . PRO A 1 179 ? 9.408 3.057 -25.862 1.00 91.56 179 PRO A N 1
ATOM 1341 C CA . PRO A 1 179 ? 9.688 2.492 -27.182 1.00 91.56 179 PRO A CA 1
ATOM 1342 C C . PRO A 1 179 ? 9.496 3.535 -28.296 1.00 91.56 179 PRO A C 1
ATOM 1344 O O . PRO A 1 179 ? 10.287 3.595 -29.233 1.00 91.56 179 PRO A O 1
ATOM 1347 N N . CYS A 1 180 ? 8.524 4.441 -28.151 1.00 92.75 180 CYS A N 1
ATOM 1348 C CA . CYS A 1 180 ? 8.155 5.397 -29.198 1.00 92.75 180 CYS A CA 1
ATOM 1349 C C . CYS A 1 180 ? 9.294 6.359 -29.568 1.00 92.75 180 CYS A C 1
ATOM 1351 O O . CYS A 1 180 ? 9.493 6.681 -30.738 1.00 92.75 180 CYS A O 1
ATOM 1353 N N . ALA A 1 181 ? 10.054 6.836 -28.577 1.00 90.88 181 ALA A N 1
ATOM 1354 C CA . ALA A 1 181 ? 11.174 7.739 -28.838 1.00 90.88 181 ALA A CA 1
ATOM 1355 C C . ALA A 1 181 ? 12.312 7.023 -29.580 1.00 90.88 181 ALA A C 1
ATOM 1357 O O . ALA A 1 181 ? 12.941 7.612 -30.458 1.00 90.88 181 ALA A O 1
ATOM 1358 N N . GLN A 1 182 ? 12.535 5.744 -29.271 1.00 93.12 182 GLN A N 1
ATOM 1359 C CA . GLN A 1 182 ? 13.527 4.934 -29.965 1.00 93.12 182 GLN A CA 1
ATOM 1360 C C . GLN A 1 182 ? 13.131 4.709 -31.427 1.00 93.12 182 GLN A C 1
ATOM 1362 O O . GLN A 1 182 ? 13.964 4.876 -32.318 1.00 93.12 182 GLN A O 1
ATOM 1367 N N . GLU A 1 183 ? 11.861 4.385 -31.681 1.00 94.12 183 GLU A N 1
ATOM 1368 C CA . GLU A 1 183 ? 11.325 4.203 -33.034 1.00 94.12 183 GLU A CA 1
ATOM 1369 C C . GLU A 1 183 ? 11.447 5.483 -33.865 1.00 94.12 183 GLU A C 1
ATOM 1371 O O . GLU A 1 183 ? 11.989 5.446 -34.967 1.00 94.12 183 GLU A O 1
ATOM 1376 N N . MET A 1 184 ? 11.055 6.630 -33.306 1.00 93.81 184 MET A N 1
ATOM 1377 C CA . MET A 1 184 ? 11.129 7.923 -33.992 1.00 93.81 184 MET A CA 1
ATOM 1378 C C . MET A 1 184 ? 12.568 8.312 -34.362 1.00 93.81 184 MET A C 1
ATOM 1380 O O . MET A 1 184 ? 12.836 8.747 -35.484 1.00 93.81 184 MET A O 1
ATOM 1384 N N . VAL A 1 185 ? 13.515 8.147 -33.431 1.00 93.88 185 VAL A N 1
ATOM 1385 C CA . VAL A 1 185 ? 14.934 8.428 -33.704 1.00 93.88 185 VAL A CA 1
ATOM 1386 C C . VAL A 1 185 ? 15.489 7.445 -34.736 1.00 93.88 185 VAL A C 1
ATOM 1388 O O . VAL A 1 185 ? 16.255 7.853 -35.612 1.00 93.88 185 VAL A O 1
ATOM 1391 N N . THR A 1 186 ? 15.085 6.173 -34.671 1.00 94.25 186 THR A N 1
ATOM 1392 C CA . THR A 1 186 ? 15.470 5.143 -35.646 1.00 94.25 186 THR A CA 1
ATOM 1393 C C . THR A 1 186 ? 14.982 5.500 -37.047 1.00 94.25 186 THR A C 1
ATOM 1395 O O . THR A 1 186 ? 15.777 5.502 -37.986 1.00 94.25 186 THR A O 1
ATOM 1398 N N . GLU A 1 187 ? 13.702 5.839 -37.201 1.00 95.06 187 GLU A N 1
ATOM 1399 C CA . GLU A 1 187 ? 13.095 6.189 -38.486 1.00 95.06 187 GLU A CA 1
ATOM 1400 C C . GLU A 1 187 ? 13.741 7.439 -39.091 1.00 95.06 187 GLU A C 1
ATOM 1402 O O . GLU A 1 187 ? 14.256 7.384 -40.209 1.00 95.06 187 GLU A O 1
ATOM 1407 N N . SER A 1 188 ? 13.849 8.522 -38.315 1.00 95.50 188 SER A N 1
ATOM 1408 C CA . SER A 1 188 ? 14.496 9.756 -38.775 1.00 95.50 188 SER A CA 1
ATOM 1409 C C . SER A 1 188 ? 15.956 9.528 -39.189 1.00 95.50 188 SER A C 1
ATOM 1411 O O . SER A 1 188 ? 16.437 10.079 -40.182 1.00 95.50 188 SER A O 1
ATOM 1413 N N . SER A 1 189 ? 16.680 8.682 -38.452 1.00 95.88 189 SER A N 1
ATOM 1414 C CA . SER A 1 189 ? 18.073 8.355 -38.765 1.00 95.88 189 SER A CA 1
ATOM 1415 C C . SER A 1 189 ? 18.184 7.512 -40.040 1.00 95.88 189 SER A C 1
ATOM 1417 O O . SER A 1 189 ? 19.072 7.765 -40.855 1.00 95.88 189 SER A O 1
ATOM 1419 N N . ARG A 1 190 ? 17.258 6.567 -40.271 1.00 96.12 190 ARG A N 1
ATOM 1420 C CA . ARG A 1 190 ? 17.170 5.801 -41.528 1.00 96.12 190 ARG A CA 1
ATOM 1421 C C . ARG A 1 190 ? 16.947 6.715 -42.727 1.00 96.12 190 ARG A C 1
ATOM 1423 O O . ARG A 1 190 ? 17.642 6.569 -43.727 1.00 96.12 190 ARG A O 1
ATOM 1430 N N . GLU A 1 191 ? 16.009 7.653 -42.636 1.00 96.94 191 GLU A N 1
ATOM 1431 C CA . GLU A 1 191 ? 15.729 8.605 -43.719 1.00 96.94 191 GLU A CA 1
ATOM 1432 C C . GLU A 1 191 ? 16.959 9.444 -44.075 1.00 96.94 191 GLU A C 1
ATOM 1434 O O . GLU A 1 191 ? 17.307 9.576 -45.249 1.00 96.94 191 GLU A O 1
ATOM 1439 N N . ARG A 1 192 ? 17.664 9.957 -43.061 1.00 97.12 192 ARG A N 1
ATOM 1440 C CA . ARG A 1 192 ? 18.869 10.776 -43.248 1.00 97.12 192 ARG A CA 1
ATOM 1441 C C . ARG A 1 192 ? 20.025 9.993 -43.865 1.00 97.12 192 ARG A C 1
ATOM 1443 O O . ARG A 1 192 ? 20.679 10.514 -44.760 1.00 97.12 192 ARG A O 1
ATOM 1450 N N . LEU A 1 193 ? 20.263 8.757 -43.422 1.00 97.12 193 LEU A N 1
ATOM 1451 C CA . LEU A 1 193 ? 21.320 7.905 -43.980 1.00 97.12 193 LEU A CA 1
ATOM 1452 C C . LEU A 1 193 ? 21.031 7.522 -45.436 1.00 97.12 193 LEU A C 1
ATOM 1454 O O . LEU A 1 193 ? 21.929 7.581 -46.272 1.00 97.12 193 LEU A O 1
ATOM 1458 N N . ARG A 1 194 ? 19.773 7.202 -45.770 1.00 97.12 194 ARG A N 1
ATOM 1459 C CA . ARG A 1 194 ? 19.378 6.954 -47.167 1.00 97.12 194 ARG A CA 1
ATOM 1460 C C . ARG A 1 194 ? 19.586 8.183 -48.043 1.00 97.12 194 ARG A C 1
ATOM 1462 O O . ARG A 1 194 ? 20.078 8.056 -49.159 1.00 97.12 194 ARG A O 1
ATOM 1469 N N . ALA A 1 195 ? 19.229 9.366 -47.541 1.00 97.44 195 ALA A N 1
ATOM 1470 C CA . ALA A 1 195 ? 19.436 10.620 -48.261 1.00 97.44 195 ALA A CA 1
ATOM 1471 C C . ALA A 1 195 ? 20.926 10.924 -48.519 1.00 97.44 195 ALA A C 1
ATOM 1473 O O . ALA A 1 195 ? 21.237 11.575 -49.513 1.00 97.44 195 ALA A O 1
ATOM 1474 N N . ASP A 1 196 ? 21.829 10.420 -47.672 1.00 97.56 196 ASP A N 1
ATOM 1475 C CA . ASP A 1 196 ? 23.289 10.543 -47.819 1.00 97.56 196 ASP A CA 1
ATOM 1476 C C . ASP A 1 196 ? 23.921 9.402 -48.652 1.00 97.56 196 ASP A C 1
ATOM 1478 O O . ASP A 1 196 ? 25.138 9.318 -48.793 1.00 97.56 196 ASP A O 1
ATOM 1482 N N . GLY A 1 197 ? 23.101 8.522 -49.242 1.00 97.25 197 GLY A N 1
ATOM 1483 C CA . GLY A 1 197 ? 23.539 7.499 -50.197 1.00 97.25 197 GLY A CA 1
ATOM 1484 C C . GLY A 1 197 ? 23.915 6.142 -49.598 1.00 97.25 197 GLY A C 1
ATOM 1485 O O . GLY A 1 197 ? 24.408 5.287 -50.333 1.00 97.25 197 GLY A O 1
ATOM 1486 N N . PHE A 1 198 ? 23.664 5.916 -48.306 1.00 97.88 198 PHE A N 1
ATOM 1487 C CA . PHE A 1 198 ? 23.870 4.606 -47.685 1.00 97.88 198 PHE A CA 1
ATOM 1488 C C . PHE A 1 198 ? 22.836 3.594 -48.193 1.00 97.88 198 PHE A C 1
ATOM 1490 O O . PHE A 1 198 ? 21.643 3.893 -48.307 1.00 97.88 198 PHE A O 1
ATOM 1497 N N . THR A 1 199 ? 23.290 2.371 -48.457 1.00 97.62 199 THR A N 1
ATOM 1498 C CA . THR A 1 199 ? 22.428 1.235 -48.812 1.00 97.62 199 THR A CA 1
ATOM 1499 C C . THR A 1 199 ? 21.679 0.696 -47.590 1.00 97.62 199 THR A C 1
ATOM 1501 O O . THR A 1 199 ? 22.114 0.877 -46.452 1.00 97.62 199 THR A O 1
ATOM 1504 N N . ASP A 1 200 ? 20.560 -0.010 -47.795 1.00 95.56 200 ASP A N 1
ATOM 1505 C CA . ASP A 1 200 ? 19.802 -0.599 -46.678 1.00 95.56 200 ASP A CA 1
ATOM 1506 C C . ASP A 1 200 ? 20.650 -1.590 -45.849 1.00 95.56 200 ASP A C 1
ATOM 1508 O O . ASP A 1 200 ? 20.501 -1.635 -44.626 1.00 95.56 200 ASP A O 1
ATOM 1512 N N . ASP A 1 201 ? 21.589 -2.311 -46.476 1.00 97.38 201 ASP A N 1
ATOM 1513 C CA . ASP A 1 201 ? 22.524 -3.214 -45.787 1.00 97.38 201 ASP A CA 1
ATOM 1514 C C . ASP A 1 201 ? 23.520 -2.448 -44.898 1.00 97.38 201 ASP A C 1
ATOM 1516 O O . ASP A 1 201 ? 23.796 -2.846 -43.764 1.00 97.38 201 ASP A O 1
ATOM 1520 N N . GLU A 1 202 ? 24.054 -1.320 -45.377 1.00 97.25 202 GLU A N 1
ATOM 1521 C CA . GLU A 1 202 ? 24.937 -0.460 -44.579 1.00 97.25 202 GLU A CA 1
ATOM 1522 C C . GLU A 1 202 ? 24.185 0.181 -43.410 1.00 97.25 202 GLU A C 1
ATOM 1524 O O . GLU A 1 202 ? 24.701 0.225 -42.294 1.00 97.25 202 GLU A O 1
ATOM 1529 N N . ILE A 1 203 ? 22.944 0.619 -43.637 1.00 96.25 203 ILE A N 1
ATOM 1530 C CA . ILE A 1 203 ? 22.081 1.182 -42.594 1.00 96.25 203 ILE A CA 1
ATOM 1531 C C . ILE A 1 203 ? 21.767 0.132 -41.525 1.00 96.25 203 ILE A C 1
ATOM 1533 O O . ILE A 1 203 ? 21.847 0.431 -40.333 1.00 96.25 203 ILE A O 1
ATOM 1537 N N . ALA A 1 204 ? 21.445 -1.102 -41.921 1.00 94.88 204 ALA A N 1
ATOM 1538 C CA . ALA A 1 204 ? 21.220 -2.197 -40.981 1.00 94.88 204 ALA A CA 1
ATOM 1539 C C . ALA A 1 204 ? 22.460 -2.451 -40.108 1.00 94.88 204 ALA A C 1
ATOM 1541 O O . ALA A 1 204 ? 22.340 -2.518 -38.884 1.00 94.88 204 ALA A O 1
ATOM 1542 N N . ARG A 1 205 ? 23.657 -2.479 -40.715 1.00 96.56 205 ARG A N 1
ATOM 1543 C CA . ARG A 1 205 ? 24.929 -2.613 -39.986 1.00 96.56 205 ARG A CA 1
ATOM 1544 C C . ARG A 1 205 ? 25.183 -1.469 -39.004 1.00 96.56 205 ARG A C 1
ATOM 1546 O O . ARG A 1 205 ? 25.746 -1.706 -37.938 1.00 96.56 205 ARG A O 1
ATOM 1553 N N . VAL A 1 206 ? 24.786 -0.239 -39.338 1.00 95.50 206 VAL A N 1
ATOM 1554 C CA . VAL A 1 206 ? 24.899 0.905 -38.417 1.00 95.50 206 VAL A CA 1
ATOM 1555 C C . VAL A 1 206 ? 24.051 0.676 -37.166 1.00 95.50 206 VAL A C 1
ATOM 1557 O O . VAL A 1 206 ? 24.570 0.825 -36.065 1.00 95.50 206 VAL A O 1
ATOM 1560 N N . PHE A 1 207 ? 22.784 0.280 -37.309 1.00 94.12 207 PHE A N 1
ATOM 1561 C CA . PHE A 1 207 ? 21.898 0.059 -36.156 1.00 94.12 207 PHE A CA 1
ATOM 1562 C C . PHE A 1 207 ? 22.228 -1.197 -35.345 1.00 94.12 207 PHE A C 1
ATOM 1564 O O . PHE A 1 207 ? 21.891 -1.259 -34.167 1.00 94.12 207 PHE A O 1
ATOM 1571 N N . GLU A 1 208 ? 22.900 -2.179 -35.942 1.00 94.12 208 GLU A N 1
ATOM 1572 C CA . GLU A 1 208 ? 23.449 -3.322 -35.207 1.00 94.12 208 GLU A CA 1
ATOM 1573 C C . GLU A 1 208 ? 24.650 -2.910 -34.336 1.00 94.12 208 GLU A C 1
ATOM 1575 O O . GLU A 1 208 ? 24.793 -3.373 -33.206 1.00 94.12 208 GLU A O 1
ATOM 1580 N N . ALA A 1 209 ? 25.502 -2.010 -34.838 1.00 95.69 209 ALA A N 1
ATOM 1581 C CA . ALA A 1 209 ? 26.703 -1.566 -34.133 1.00 95.69 209 ALA A CA 1
ATOM 1582 C C . ALA A 1 209 ? 26.460 -0.405 -33.151 1.00 95.69 209 ALA A C 1
ATOM 1584 O O . ALA A 1 209 ? 27.215 -0.248 -32.189 1.00 95.69 209 ALA A O 1
ATOM 1585 N N . VAL A 1 210 ? 25.450 0.434 -33.401 1.00 94.25 210 VAL A N 1
ATOM 1586 C CA . VAL A 1 210 ? 25.196 1.673 -32.655 1.00 94.25 210 VAL A CA 1
ATOM 1587 C C . VAL A 1 210 ? 23.825 1.611 -31.974 1.00 94.25 210 VAL A C 1
ATOM 1589 O O . VAL A 1 210 ? 22.801 1.688 -32.656 1.00 94.25 210 VAL A O 1
ATOM 1592 N N . PRO A 1 211 ? 23.775 1.540 -30.630 1.00 88.56 211 PRO A N 1
ATOM 1593 C CA . PRO A 1 211 ? 22.520 1.577 -29.892 1.00 88.56 211 PRO A CA 1
ATOM 1594 C C . PRO A 1 211 ? 21.755 2.879 -30.140 1.00 88.56 211 PRO A C 1
ATOM 1596 O O . PRO A 1 211 ? 22.296 3.976 -29.972 1.00 88.56 211 PRO A O 1
ATOM 1599 N N . VAL A 1 212 ? 20.471 2.767 -30.483 1.00 92.56 212 VAL A N 1
ATOM 1600 C CA . VAL A 1 212 ? 19.593 3.935 -30.592 1.00 92.56 212 VAL A CA 1
ATOM 1601 C C . VAL A 1 212 ? 19.148 4.348 -29.202 1.00 92.56 212 VAL A C 1
ATOM 1603 O O . VAL A 1 212 ? 18.503 3.577 -28.487 1.00 92.56 212 VAL A O 1
ATOM 1606 N N . ALA A 1 213 ? 19.495 5.575 -28.828 1.00 92.31 213 ALA A N 1
ATOM 1607 C CA . ALA A 1 213 ? 19.101 6.142 -27.553 1.00 92.31 213 ALA A CA 1
ATOM 1608 C C . ALA A 1 213 ? 17.577 6.312 -27.466 1.00 92.31 213 ALA A C 1
ATOM 1610 O O . ALA A 1 213 ? 16.903 6.635 -28.443 1.00 92.31 213 ALA A O 1
ATOM 1611 N N . THR A 1 214 ? 17.052 6.152 -26.257 1.00 94.19 214 THR A N 1
ATOM 1612 C CA . THR A 1 214 ? 15.691 6.538 -25.889 1.00 94.19 214 THR A CA 1
ATOM 1613 C C . THR A 1 214 ? 15.723 7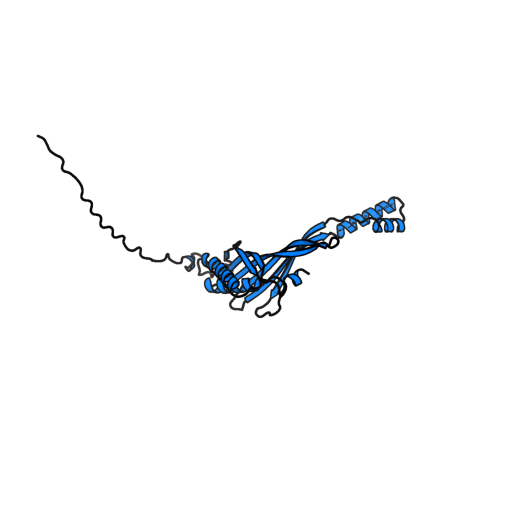.251 -24.547 1.00 94.19 214 THR A C 1
ATOM 1615 O O . THR A 1 214 ? 16.699 7.134 -23.799 1.00 94.19 214 THR A O 1
ATOM 1618 N N . HIS A 1 215 ? 14.669 7.997 -24.231 1.00 92.75 215 HIS A N 1
ATOM 1619 C CA . HIS A 1 215 ? 14.514 8.485 -22.874 1.00 92.75 215 HIS A CA 1
ATOM 1620 C C . HIS A 1 215 ? 13.985 7.365 -21.977 1.00 92.75 215 HIS A C 1
ATOM 1622 O O . HIS A 1 215 ? 13.205 6.499 -22.388 1.00 92.75 215 HIS A O 1
ATOM 1628 N N . ASN A 1 216 ? 14.416 7.413 -20.727 1.00 93.75 216 ASN A N 1
ATOM 1629 C CA . ASN A 1 216 ? 13.892 6.577 -19.674 1.00 93.75 216 ASN A CA 1
ATOM 1630 C C . ASN A 1 216 ? 13.433 7.449 -18.511 1.00 93.75 216 ASN A C 1
ATOM 1632 O O . ASN A 1 216 ? 13.747 8.638 -18.414 1.00 93.75 216 ASN A O 1
ATOM 1636 N N . GLN A 1 217 ? 12.654 6.838 -17.638 1.00 93.88 217 GLN A N 1
ATOM 1637 C CA . GLN A 1 217 ? 12.184 7.469 -16.427 1.00 93.88 217 GLN A CA 1
ATOM 1638 C C . GLN A 1 217 ? 12.011 6.426 -15.340 1.00 93.88 217 GLN A C 1
ATOM 1640 O O . GLN A 1 217 ? 11.791 5.239 -15.593 1.00 93.88 217 GLN A O 1
ATOM 1645 N N . ARG A 1 218 ? 12.071 6.911 -14.109 1.00 94.69 218 ARG A N 1
ATOM 1646 C CA . ARG A 1 218 ? 11.704 6.134 -12.940 1.00 94.69 218 ARG A CA 1
ATOM 1647 C C . ARG A 1 218 ? 10.195 5.900 -12.955 1.00 94.69 218 ARG A C 1
ATOM 1649 O O . ARG A 1 218 ? 9.427 6.858 -12.916 1.00 94.69 218 ARG A O 1
ATOM 1656 N N . GLY A 1 219 ? 9.800 4.639 -13.052 1.00 93.38 219 GLY A N 1
ATOM 1657 C CA . GLY A 1 219 ? 8.427 4.179 -12.911 1.00 93.38 219 GLY A CA 1
ATOM 1658 C C . GLY A 1 219 ? 8.186 3.653 -11.501 1.00 93.38 219 GLY A C 1
ATOM 1659 O O . GLY A 1 219 ? 9.093 3.106 -10.874 1.00 93.38 219 GLY A O 1
ATOM 1660 N N . ILE A 1 220 ? 6.962 3.828 -11.018 1.00 94.50 220 ILE A N 1
ATOM 1661 C CA . ILE A 1 220 ? 6.478 3.229 -9.778 1.00 94.50 220 ILE A CA 1
ATOM 1662 C C . ILE A 1 220 ? 5.319 2.321 -10.175 1.00 94.50 220 ILE A C 1
ATOM 1664 O O . ILE A 1 220 ? 4.371 2.783 -10.812 1.00 94.50 220 ILE A O 1
ATOM 1668 N N . GLY A 1 221 ? 5.440 1.035 -9.868 1.00 94.50 221 GLY A N 1
ATOM 1669 C CA . GLY A 1 221 ? 4.399 0.040 -10.086 1.00 94.50 221 GLY A CA 1
ATOM 1670 C C . GLY A 1 221 ? 3.847 -0.411 -8.747 1.00 94.50 221 GLY A C 1
ATOM 1671 O O . GLY A 1 221 ? 4.623 -0.709 -7.843 1.00 94.50 221 GLY A O 1
ATOM 1672 N N . THR A 1 222 ? 2.524 -0.468 -8.626 1.00 95.25 222 THR A N 1
ATOM 1673 C CA . THR A 1 222 ? 1.855 -0.935 -7.411 1.00 95.25 222 THR A CA 1
ATOM 1674 C C . THR A 1 222 ? 0.889 -2.058 -7.763 1.00 95.25 222 THR A C 1
ATOM 1676 O O . THR A 1 222 ? 0.014 -1.874 -8.612 1.00 95.25 222 THR A O 1
ATOM 1679 N N . LEU A 1 223 ? 1.023 -3.200 -7.095 1.00 94.62 223 LEU A N 1
ATOM 1680 C CA . LEU A 1 223 ? 0.126 -4.345 -7.216 1.00 94.62 223 LEU A CA 1
ATOM 1681 C C . LEU A 1 223 ? -0.650 -4.509 -5.910 1.00 94.62 223 LEU A C 1
ATOM 1683 O O . LEU A 1 223 ? -0.068 -4.431 -4.835 1.00 94.62 223 LEU A O 1
ATOM 1687 N N . HIS A 1 224 ? -1.955 -4.745 -6.013 1.00 93.62 224 HIS A N 1
ATOM 1688 C CA . HIS A 1 224 ? -2.813 -5.071 -4.878 1.00 93.62 224 HIS A CA 1
ATOM 1689 C C . HIS A 1 224 ? -3.634 -6.314 -5.196 1.00 93.62 224 HIS A C 1
ATOM 1691 O O . HIS A 1 224 ? -4.230 -6.409 -6.272 1.00 93.62 224 HIS A O 1
ATOM 1697 N N . ILE A 1 225 ? -3.722 -7.229 -4.238 1.00 93.69 225 ILE A N 1
ATOM 1698 C CA . ILE A 1 225 ? -4.523 -8.445 -4.328 1.00 93.69 225 ILE A CA 1
ATOM 1699 C C . ILE A 1 225 ? -5.455 -8.489 -3.122 1.00 93.69 225 ILE A C 1
ATOM 1701 O O . ILE A 1 225 ? -5.025 -8.415 -1.973 1.00 93.69 225 ILE A O 1
ATOM 1705 N N . GLY A 1 226 ? -6.756 -8.549 -3.401 1.00 92.75 226 GLY A N 1
ATOM 1706 C CA . GLY A 1 226 ? -7.799 -8.598 -2.383 1.00 92.75 226 GLY A CA 1
ATOM 1707 C C . GLY A 1 226 ? -8.158 -10.032 -2.014 1.00 92.75 226 GLY A C 1
ATOM 1708 O O . GLY A 1 226 ? -8.444 -10.842 -2.893 1.00 92.75 226 GLY A O 1
ATOM 1709 N N . CYS A 1 227 ? -8.242 -10.299 -0.717 1.00 90.31 227 CYS A N 1
ATOM 1710 C CA . CYS A 1 227 ? -8.627 -11.583 -0.157 1.00 90.31 227 CYS A CA 1
ATOM 1711 C C . CYS A 1 227 ? -9.956 -11.449 0.607 1.00 90.31 227 CYS A C 1
ATOM 1713 O O . CYS A 1 227 ? -10.103 -10.576 1.473 1.00 90.31 227 CYS A O 1
ATOM 1715 N N . PRO A 1 228 ? -10.971 -12.278 0.296 1.00 90.06 228 PRO A N 1
ATOM 1716 C CA . PRO A 1 228 ? -12.160 -12.368 1.131 1.00 90.06 228 PRO A CA 1
ATOM 1717 C C . PRO A 1 228 ? -11.829 -13.034 2.474 1.00 90.06 228 PRO A C 1
ATOM 1719 O O . PRO A 1 228 ? -10.782 -13.658 2.643 1.00 90.06 228 PRO A O 1
ATOM 1722 N N . GLU A 1 229 ? -12.759 -12.929 3.421 1.00 87.00 229 GLU A N 1
ATOM 1723 C CA . GLU A 1 229 ? -12.661 -13.622 4.704 1.00 87.00 229 GLU A CA 1
ATOM 1724 C C . GLU A 1 229 ? -12.473 -15.134 4.507 1.00 87.00 229 GLU A C 1
ATOM 1726 O O . GLU A 1 229 ? -13.147 -15.749 3.676 1.00 87.00 229 GLU A O 1
ATOM 1731 N N . GLY A 1 230 ? -11.552 -15.730 5.267 1.00 80.31 230 GLY A N 1
ATOM 1732 C CA . GLY A 1 230 ? -11.236 -17.157 5.173 1.00 80.31 230 GLY A CA 1
ATOM 1733 C C . GLY A 1 230 ? -10.339 -17.544 3.994 1.00 80.31 230 GLY A C 1
ATOM 1734 O O . GLY A 1 230 ? -10.160 -18.737 3.751 1.00 80.31 230 GLY A O 1
ATOM 1735 N N . CYS A 1 231 ? -9.767 -16.579 3.265 1.00 81.31 231 CYS A N 1
ATOM 1736 C CA . CYS A 1 231 ? -8.696 -16.863 2.316 1.00 81.31 231 CYS A CA 1
ATOM 1737 C C . CYS A 1 231 ? -7.491 -17.472 3.049 1.00 81.31 231 CYS A C 1
ATOM 1739 O O . CYS A 1 231 ? -6.985 -16.887 4.004 1.00 81.31 231 CYS A O 1
ATOM 1741 N N . THR A 1 232 ? -7.043 -18.647 2.609 1.00 74.94 232 THR A N 1
ATOM 1742 C CA . THR A 1 232 ? -5.876 -19.347 3.172 1.00 74.94 232 THR A CA 1
ATOM 1743 C C . THR A 1 232 ? -4.632 -19.216 2.299 1.00 74.94 232 THR A C 1
ATOM 1745 O O . THR A 1 232 ? -3.587 -19.762 2.644 1.00 74.94 232 THR A O 1
ATOM 1748 N N . GLU A 1 233 ? -4.746 -18.564 1.139 1.00 77.94 233 GLU A N 1
ATOM 1749 C CA . GLU A 1 233 ? -3.613 -18.343 0.246 1.00 77.94 233 GLU A CA 1
ATOM 1750 C C . GLU A 1 233 ? -2.680 -17.303 0.861 1.00 77.94 233 GLU A C 1
ATOM 1752 O O . GLU A 1 233 ? -3.096 -16.202 1.223 1.00 77.94 233 GLU A O 1
ATOM 1757 N N . ALA A 1 234 ? -1.413 -17.682 0.999 1.00 71.69 234 ALA A N 1
ATOM 1758 C CA . ALA A 1 234 ? -0.371 -16.777 1.437 1.00 71.69 234 ALA A CA 1
ATOM 1759 C C . ALA A 1 234 ? 0.092 -15.923 0.255 1.00 71.69 234 ALA A C 1
ATOM 1761 O O . ALA A 1 234 ? 0.509 -16.458 -0.773 1.00 71.69 234 ALA A O 1
ATOM 1762 N N . LEU A 1 235 ? -0.013 -14.603 0.399 1.00 78.25 235 LEU A N 1
ATOM 1763 C CA . LEU A 1 235 ? 0.460 -13.638 -0.586 1.00 78.25 235 LEU A CA 1
ATOM 1764 C C . LEU A 1 235 ? 1.801 -13.085 -0.117 1.00 78.25 235 LEU A C 1
ATOM 1766 O O . LEU A 1 235 ? 1.868 -12.060 0.557 1.00 78.25 235 LEU A O 1
ATOM 1770 N N . GLU A 1 236 ? 2.863 -13.805 -0.457 1.00 78.25 236 GLU A N 1
ATOM 1771 C CA . GLU A 1 236 ? 4.222 -13.426 -0.086 1.00 78.25 236 GLU A CA 1
ATOM 1772 C C . GLU A 1 236 ? 4.696 -12.224 -0.904 1.00 78.25 236 GLU A C 1
ATOM 1774 O O . GLU A 1 236 ? 4.553 -12.192 -2.127 1.00 78.25 236 GLU A O 1
ATOM 1779 N N . ALA A 1 237 ? 5.293 -11.241 -0.231 1.00 76.31 237 ALA A N 1
ATOM 1780 C CA . ALA A 1 237 ? 5.745 -10.008 -0.868 1.00 76.31 237 ALA A CA 1
ATOM 1781 C C . ALA A 1 237 ? 6.756 -10.252 -2.000 1.00 76.31 237 ALA A C 1
ATOM 1783 O O . ALA A 1 237 ? 6.650 -9.606 -3.036 1.00 76.31 237 ALA A O 1
ATOM 1784 N N . GLU A 1 238 ? 7.685 -11.199 -1.829 1.00 75.94 238 GLU A N 1
ATOM 1785 C CA . GLU A 1 238 ? 8.649 -11.606 -2.865 1.00 75.94 238 GLU A CA 1
ATOM 1786 C C . GLU A 1 238 ? 7.950 -12.036 -4.155 1.00 75.94 238 GLU A C 1
ATOM 1788 O O . GLU A 1 238 ? 8.265 -11.533 -5.227 1.00 75.94 238 GLU A O 1
ATOM 1793 N N . VAL A 1 239 ? 6.933 -12.895 -4.043 1.00 81.62 239 VAL A N 1
ATOM 1794 C 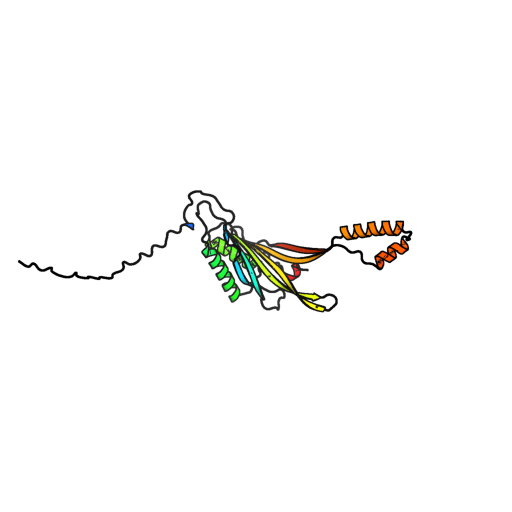CA . VAL A 1 239 ? 6.183 -13.406 -5.199 1.00 81.62 239 VAL A CA 1
ATOM 1795 C C . VAL A 1 239 ? 5.432 -12.284 -5.916 1.00 81.62 239 VAL A C 1
ATOM 1797 O O . VAL A 1 239 ? 5.203 -12.362 -7.117 1.00 81.62 239 VAL A O 1
ATOM 1800 N N . LEU A 1 240 ? 5.032 -11.235 -5.194 1.00 83.38 240 LEU A N 1
ATOM 1801 C CA . LEU A 1 240 ? 4.375 -10.069 -5.787 1.00 83.38 240 LEU A CA 1
ATOM 1802 C C . LEU A 1 240 ? 5.358 -9.086 -6.442 1.00 83.38 240 LEU A C 1
ATOM 1804 O O . LEU A 1 240 ? 4.915 -8.223 -7.204 1.00 83.38 240 LEU A O 1
ATOM 1808 N N . LEU A 1 241 ? 6.647 -9.165 -6.102 1.00 82.81 241 LEU A N 1
ATOM 1809 C CA . LEU A 1 241 ? 7.707 -8.305 -6.630 1.00 82.81 241 LEU A CA 1
ATOM 1810 C C . LEU A 1 241 ? 8.377 -8.875 -7.892 1.00 82.81 241 LEU A C 1
ATOM 1812 O O . LEU A 1 241 ? 8.976 -8.093 -8.634 1.00 82.81 241 LEU A O 1
ATOM 1816 N N . GLU A 1 242 ? 8.271 -10.186 -8.132 1.00 80.12 242 GLU A N 1
ATOM 1817 C CA . GLU A 1 242 ? 8.733 -10.879 -9.352 1.00 80.12 242 GLU A CA 1
ATOM 1818 C C . GLU A 1 242 ? 7.798 -10.688 -10.563 1.00 80.12 242 GLU A C 1
ATOM 1820 O O . GLU A 1 242 ? 8.333 -10.506 -11.685 1.00 80.12 242 GLU A O 1
#

Sequence (242 aa):
MGDALPPDAPANGDGRAAPLDGRGSPDVQSGRPETEVSLSRVGIRGVEKVIRVEGPGADEKPGLYFAELECAVDLHPEQAGVHMSRFEEVVNEAIDGVVLRESLRTEELAAHIAERIRERQQGRRAEVTITARYPERVSAPVSGIESQEIYRLFGTAVASERGTRTMAGVEAQGMTACPCAQEMVTESSRERLRADGFTDDEIARVFEAVPVATHNQRGIGTLHIGCPEGCTEALEAEVLLE